Protein 3ZS7 (pdb70)

B-factor: mean 37.83, std 9.17, range [22.3, 69.15]

Secondary structure (DSSP, 8-state):
----EEEEEEEEESSSS-HHHHHHHHHHHTT-EEEEEEEEEESS-TTSS---EEE--HHHHHHHHHHHHHTT-GGG-SEEEE-----HHHHHHHHHHHHHHHHHHHHTT---EEEE-----THHHHHHHHGGG-SEE---HHHHHHHHSS---SHHHHHHHHHHHHHHT-SEEEEEEE---SEEEEEEEE--STTS--EEEEEEEE--SS-BTTHHHHHHHHHHHHHTTS-HHHHHHHHHHHHHHHHHHTT--BPP-STT-HHHHHS--S----EE-

Solvent-accessible surface area: 13006 Å² total; per-residue (Å²): 109,81,63,50,30,0,2,0,0,4,7,66,2,103,111,4,65,19,2,5,57,2,0,31,60,1,0,98,47,26,53,6,91,23,52,48,5,50,4,11,60,15,41,17,26,90,82,94,138,83,76,162,52,104,131,32,48,55,154,67,0,49,119,79,5,101,31,19,108,85,92,86,94,0,9,74,9,41,8,0,1,0,1,92,7,72,42,64,75,2,0,18,83,0,102,64,1,2,50,24,0,60,96,65,2,113,180,70,139,96,148,12,22,0,0,0,3,0,38,66,116,57,18,34,88,8,1,88,92,0,0,42,68,4,41,3,0,0,0,51,113,113,8,0,20,58,1,16,65,48,89,5,101,73,59,78,15,0,38,106,0,0,38,64,0,18,126,42,51,2,22,29,0,0,0,32,24,10,95,156,104,88,68,45,93,1,0,6,0,3,49,112,34,106,173,32,88,53,136,37,18,7,6,57,14,64,100,28,136,60,64,44,25,12,42,22,22,2,8,2,0,0,0,0,7,6,20,38,83,60,84,34,41,63,0,0,4,60,0,14,0,0,15,10,26,1,25,77,42,28,139,216,90,181,31,2,154,5,89,74,21,49,117,31,0,49,122,14,94,60,133,23,93,16,134,89,121

Sequence (277 aa):
MSEKTVLSIQSFVTHGYYVGNKAATFPLQLHGFDVDGINTVCLSNHSGYPVIRGHRMSLQEYDELMEGVRANNFLSNNYRYILTGYINNVDIIGRIRDTLKEVRELREKEDKKLTFICDPVMKEVLDAYRELVPLADIVTPNYFEASLLSGVTVNDLSSAILAADWFHNCGVAHVIIKSFRNPTHLRFLYSVKEGSEAAVRRFSGVVPYHEGRYTGTGDVFAACLLAFSHSHPMDVAIGKSMAVLQELIIATRKSRELRVVASPQVVLQPSTVVDVKPI

CATH classification: 3.40.1190.20

Foldseek 3Di:
DPQQEEEEEWAAAPDAQAICNVQVVLSVLLPHHYHYDHQWYKNDDPDDPDIDGGGDDPVNVVVVVCVCVVVPVLQRHQEYEYDDRPDLVVLLCVLVSLVVSQVSPVVVPGHYAYEYALPDVVSLVSCLVNLQSHQEYEYEQVNLCSNQVFRCADDVSLVSSVVSSVVSHHFWYKHPFHCVPQKTKIKIWGAPDPPGDIWIWMWIAGDDDAADPHLSVNLSSQQSSLVPPDPNLQSNFLSSLLSNVQVVVVVCVYHRPCVVPVCCSVPRDDGIDGGID

InterPro domains:
  IPR004625 Pyridoxine kinase [PTHR10534] (2-291)
  IPR004625 Pyridoxine kinase [TIGR00687] (3-293)
  IPR004625 Pyridoxine kinase [cd01173] (5-264)
  IPR013749 Pyridoxamine kinase/Phosphomethylpyrimidine kinase [PF08543] (99-262)
  IPR029056 Ribokinase-like 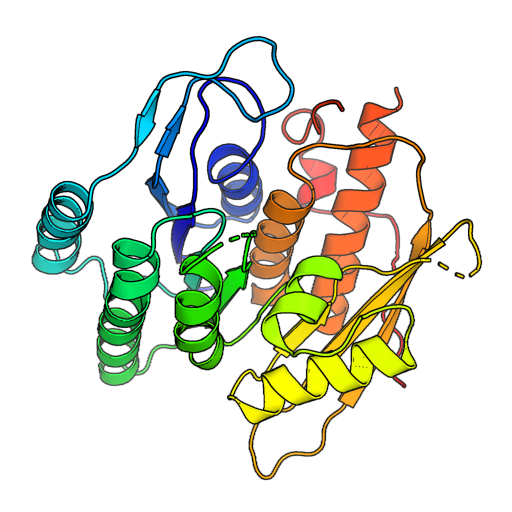[G3DSA:3.40.1190.20] (1-300)
  IPR029056 Ribokinase-like [SSF53613] (4-296)

Nearest PDB structures (foldseek):
  3zs7-assembly1_A-2  TM=1.003E+00  e=3.414E-60  Trypanosoma brucei brucei TREU927
  6k92-assembly1_B  TM=9.764E-01  e=8.496E-41  Leishmania donovani BPK282A1
  6k91-assembly1_A  TM=9.713E-01  e=7.625E-40  Leishmania donovani BPK282A1
  6k8z-assembly1_B  TM=9.716E-01  e=6.772E-40  Leishmania donovani
  2ddo-assembly1_B  TM=8.478E-01  e=1.136E-18  Escherichia coli

Radius of gyration: 17.81 Å; Cα contacts (8 Å, |Δi|>4): 567; chains: 1; bounding box: 43×48×49 Å

Organism: NCBI:txid5691

Structure (mmCIF, N/CA/C/O backbone):
data_3ZS7
#
_entry.id   3ZS7
#
_cell.length_a   69.210
_cell.length_b   80.000
_cell.length_c   106.390
_cell.angle_alpha   90.00
_cell.angle_beta   90.00
_cell.angle_gamma   90.00
#
_symmetry.space_group_name_H-M   'C 2 2 21'
#
loop_
_entity.id
_entity.type
_entity.pdbx_description
1 polymer 'PYRIDOXAL KINASE'
2 non-polymer 'PHOSPHATE ION'
3 non-polymer "ADENOSINE-5'-TRIPHOSPHATE"
4 water water
#
loop_
_atom_site.group_PDB
_atom_site.id
_atom_site.type_symbol
_atom_site.label_atom_id
_atom_site.label_alt_id
_atom_site.label_comp_id
_atom_site.label_asym_id
_atom_site.label_entity_id
_atom_site.label_seq_id
_atom_site.pdbx_PDB_ins_code
_atom_site.Cartn_x
_atom_site.Cartn_y
_atom_site.Cartn_z
_atom_site.occupancy
_atom_site.B_iso_or_equiv
_atom_site.auth_seq_id
_atom_site.auth_comp_id
_atom_site.auth_asym_id
_atom_site.auth_atom_id
_atom_site.pdbx_PDB_model_num
ATOM 1 N N . MET A 1 1 ? -22.634 -15.050 4.541 1.00 50.71 1 MET A N 1
ATOM 2 C CA . MET A 1 1 ? -22.077 -14.500 5.801 1.00 50.57 1 MET A CA 1
ATOM 3 C C . MET A 1 1 ? -21.525 -15.606 6.706 1.00 50.42 1 MET A C 1
ATOM 4 O O . MET A 1 1 ? -22.230 -16.576 7.011 1.00 51.33 1 MET A O 1
ATOM 6 N N . SER A 1 2 ? -20.257 -15.450 7.108 1.00 49.64 2 SER A N 1
ATOM 7 C CA . SER A 1 2 ? -19.534 -16.364 8.021 1.00 48.73 2 SER A CA 1
ATOM 8 C C . SER A 1 2 ? -18.148 -15.721 8.278 1.00 47.47 2 SER A C 1
ATOM 9 O O . SER A 1 2 ? -18.067 -14.493 8.333 1.00 48.51 2 SER A O 1
ATOM 11 N N . GLU A 1 3 ? -17.066 -16.502 8.415 1.00 45.50 3 GLU A N 1
ATOM 12 C CA . GLU A 1 3 ? -15.705 -15.910 8.465 1.00 43.23 3 GLU A CA 1
ATOM 13 C C . GLU A 1 3 ? -15.299 -15.359 7.099 1.00 40.62 3 GLU A C 1
ATOM 14 O O . GLU A 1 3 ? -15.118 -16.116 6.135 1.00 40.26 3 GLU A O 1
ATOM 20 N N . LYS A 1 4 ? -15.173 -14.036 7.022 1.00 37.40 4 LYS A N 1
ATOM 21 C CA . LYS A 1 4 ? -14.882 -13.336 5.774 1.00 35.16 4 LYS A CA 1
ATOM 22 C C . LYS A 1 4 ? -13.547 -12.591 5.904 1.00 33.45 4 LYS A C 1
ATOM 23 O O . LYS A 1 4 ? -13.494 -11.372 5.778 1.00 32.69 4 LYS A O 1
ATOM 29 N N . THR A 1 5 ? -12.473 -13.333 6.178 1.00 31.20 5 THR A N 1
ATOM 30 C CA . THR A 1 5 ? -11.137 -12.741 6.278 1.00 29.25 5 THR A CA 1
ATOM 31 C C . THR A 1 5 ? -10.332 -13.173 5.059 1.00 28.26 5 THR A C 1
ATOM 32 O O . THR A 1 5 ? -10.353 -14.363 4.687 1.00 26.83 5 THR A O 1
ATOM 36 N N . VAL A 1 6 ? -9.651 -12.212 4.427 1.00 26.81 6 VAL A N 1
ATOM 37 C CA . VAL A 1 6 ? -8.831 -12.475 3.243 1.00 26.58 6 VAL A CA 1
ATOM 38 C C . VAL A 1 6 ? -7.461 -11.820 3.363 1.00 25.72 6 VAL A C 1
ATOM 39 O O . VAL A 1 6 ? -7.357 -10.636 3.678 1.00 25.45 6 VAL A O 1
ATOM 43 N N . LEU A 1 7 ? -6.420 -12.600 3.125 1.00 25.46 7 LEU A N 1
ATOM 44 C CA . LEU A 1 7 ? -5.069 -12.055 2.886 1.00 25.01 7 LEU A CA 1
ATOM 45 C C . LEU A 1 7 ? -4.908 -11.956 1.392 1.00 24.08 7 LEU A C 1
ATOM 46 O O . LEU A 1 7 ? -4.964 -12.964 0.713 1.00 24.18 7 LEU A O 1
ATOM 51 N N . SER A 1 8 ? -4.729 -10.739 0.893 1.00 24.15 8 SER A N 1
ATOM 52 C CA . SER A 1 8 ? -4.665 -10.446 -0.533 1.00 24.34 8 SER A CA 1
ATOM 53 C C . SER A 1 8 ? -3.272 -9.927 -0.866 1.00 25.25 8 SER A C 1
ATOM 54 O O . SER A 1 8 ? -2.870 -8.872 -0.358 1.00 26.04 8 SER A O 1
ATOM 57 N N . ILE A 1 9 ? -2.554 -10.664 -1.722 1.00 25.83 9 ILE A N 1
ATOM 58 C CA . ILE A 1 9 ? -1.144 -10.396 -2.079 1.00 25.73 9 ILE A CA 1
ATOM 59 C C . ILE A 1 9 ? -1.063 -10.048 -3.569 1.00 26.18 9 ILE A C 1
ATOM 60 O O . ILE A 1 9 ? -1.187 -10.916 -4.456 1.00 25.26 9 ILE A O 1
ATOM 65 N N . GLN A 1 10 ? -0.902 -8.756 -3.836 1.00 25.99 10 GLN A N 1
ATOM 66 C CA . GLN A 1 10 ? -0.993 -8.223 -5.178 1.00 26.75 10 GLN A CA 1
ATOM 67 C C . GLN A 1 10 ? -0.277 -6.885 -5.256 1.00 26.97 10 GLN A C 1
ATOM 68 O O . GLN A 1 10 ? 0.104 -6.310 -4.252 1.00 27.38 10 GLN A O 1
ATOM 74 N N . SER A 1 11 ? -0.209 -6.371 -6.461 1.00 27.45 11 SER A N 1
ATOM 75 C CA . SER A 1 11 ? 0.267 -5.042 -6.738 1.00 29.22 11 SER A CA 1
ATOM 76 C C . SER A 1 11 ? -0.616 -3.916 -6.160 1.00 29.09 11 SER A C 1
ATOM 77 O O . SER A 1 11 ? -1.783 -4.111 -5.806 1.00 28.59 11 SER A O 1
ATOM 80 N N . PHE A 1 12 ? -0.017 -2.742 -6.031 1.00 29.46 12 PHE A N 1
ATOM 81 C CA . PHE A 1 12 ? -0.735 -1.531 -5.651 1.00 29.67 12 PHE A CA 1
ATOM 82 C C . PHE A 1 12 ? -0.225 -0.366 -6.482 1.00 30.44 12 PHE A C 1
ATOM 83 O O . PHE A 1 12 ? 1.008 -0.196 -6.625 1.00 32.04 12 PHE A O 1
ATOM 91 N N . VAL A 1 13 ? -1.157 0.411 -7.031 1.00 30.46 13 VAL A N 1
ATOM 92 C CA . VAL A 1 13 ? -0.877 1.648 -7.745 1.00 30.43 13 VAL A CA 1
ATOM 93 C C . VAL A 1 13 ? -1.578 2.824 -7.047 1.00 30.47 13 VAL A C 1
ATOM 94 O O . VAL A 1 13 ? -2.685 2.673 -6.498 1.00 30.20 13 VAL A O 1
ATOM 98 N N . THR A 1 14 ? -0.918 3.984 -7.030 1.00 30.34 14 THR A N 1
ATOM 99 C CA . THR A 1 14 ? -1.528 5.214 -6.525 1.00 30.33 14 THR A CA 1
ATOM 100 C C . THR A 1 14 ? -2.696 5.627 -7.398 1.00 30.23 14 THR A C 1
ATOM 101 O O . THR A 1 14 ? -3.777 5.850 -6.889 1.00 29.91 14 THR A O 1
ATOM 105 N N . HIS A 1 15 ? -2.484 5.693 -8.709 1.00 30.71 15 HIS A N 1
ATOM 106 C CA . HIS A 1 15 ? -3.545 6.030 -9.645 1.00 31.38 15 HIS A CA 1
ATOM 107 C C . HIS A 1 15 ? -4.001 4.826 -10.477 1.00 32.44 15 HIS A C 1
ATOM 108 O O . HIS A 1 15 ? -3.180 4.068 -11.007 1.00 32.54 15 HIS A O 1
ATOM 115 N N . GLY A 1 16 ? -5.323 4.688 -10.593 1.00 33.63 16 GLY A N 1
ATOM 116 C CA . GLY A 1 16 ? -5.950 3.650 -11.403 1.00 34.18 16 GLY A CA 1
ATOM 117 C C . GLY A 1 16 ? -6.498 2.526 -10.552 1.00 35.01 16 GLY A C 1
ATOM 118 O O . GLY A 1 16 ? -6.280 2.463 -9.333 1.00 34.73 16 GLY A O 1
ATOM 119 N N . TYR A 1 17 ? -7.201 1.619 -11.209 1.00 35.36 17 TYR A N 1
ATOM 120 C CA A TYR A 1 17 ? -7.857 0.524 -10.514 0.50 35.60 17 TYR A CA 1
ATOM 121 C CA B TYR A 1 17 ? -7.916 0.544 -10.541 0.50 35.81 17 TYR A CA 1
ATOM 122 C C . TYR A 1 17 ? -7.344 -0.797 -11.040 1.00 36.04 17 TYR A C 1
ATOM 123 O O . TYR A 1 17 ? -7.843 -1.355 -12.013 1.00 36.44 17 TYR A O 1
ATOM 140 N N . VAL A 1 18 ? -6.280 -1.263 -10.392 1.00 35.91 18 VAL A N 1
ATOM 141 C CA . VAL A 1 18 ? -5.647 -2.548 -10.674 1.00 35.52 18 VAL A CA 1
ATOM 142 C C . VAL A 1 18 ? -5.147 -3.097 -9.355 1.00 34.39 18 VAL A C 1
ATOM 143 O O . VAL A 1 18 ? -5.011 -2.362 -8.387 1.00 34.83 18 VAL A O 1
ATOM 147 N N . GLY A 1 19 ? -4.868 -4.391 -9.327 1.00 33.44 19 GLY A N 1
ATOM 148 C CA . GLY A 1 19 ? -4.243 -5.005 -8.190 1.00 32.43 19 GLY A CA 1
ATOM 149 C C . GLY A 1 19 ? -5.082 -4.875 -6.945 1.00 32.00 19 GLY A C 1
ATOM 150 O O . GLY A 1 19 ? -6.30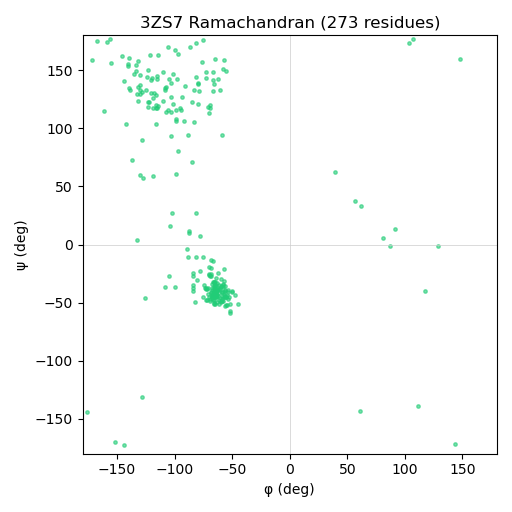4 -4.966 -7.006 1.00 31.33 19 GLY A O 1
ATOM 151 N N . ASN A 1 20 ? -4.417 -4.683 -5.813 1.00 30.98 20 ASN A N 1
ATOM 152 C CA . ASN A 1 20 ? -5.099 -4.591 -4.530 1.00 31.01 20 ASN A CA 1
ATOM 153 C C . ASN A 1 20 ? -6.118 -3.457 -4.449 1.00 31.77 20 ASN A C 1
ATOM 154 O O . ASN A 1 20 ? -7.088 -3.587 -3.736 1.00 32.06 20 ASN A O 1
ATOM 159 N N . LYS A 1 21 ? -5.922 -2.359 -5.176 1.00 32.85 21 LYS A N 1
ATOM 160 C CA . LYS A 1 21 ? -6.944 -1.305 -5.159 1.00 34.50 21 LYS A CA 1
ATOM 161 C C . LYS A 1 21 ? -8.222 -1.804 -5.841 1.00 34.34 21 LYS A C 1
ATOM 162 O O . LYS A 1 21 ? -9.340 -1.607 -5.321 1.00 36.19 21 LYS A O 1
ATOM 168 N N . ALA A 1 22 ? -8.045 -2.485 -6.968 1.00 33.57 22 ALA A N 1
ATOM 169 C CA . ALA A 1 22 ? -9.169 -3.067 -7.706 1.00 32.66 22 ALA A CA 1
ATOM 170 C C . ALA A 1 22 ? -9.905 -4.179 -6.955 1.00 31.94 22 ALA A C 1
ATOM 171 O O . ALA A 1 22 ? -11.136 -4.276 -7.054 1.00 32.85 22 ALA A O 1
ATOM 173 N N . ALA A 1 23 ? -9.171 -4.991 -6.193 1.00 30.01 23 ALA A N 1
ATOM 174 C CA . ALA A 1 23 ? -9.744 -6.127 -5.481 1.00 28.69 23 ALA A CA 1
ATOM 175 C C . ALA A 1 23 ? -10.360 -5.771 -4.141 1.00 27.70 23 ALA A C 1
ATOM 176 O O . ALA A 1 23 ? -11.328 -6.408 -3.708 1.00 26.68 23 ALA A O 1
ATOM 178 N N . THR A 1 24 ? -9.762 -4.812 -3.445 1.00 26.50 24 THR A N 1
ATOM 179 C CA . THR A 1 24 ? -10.079 -4.622 -2.038 1.00 26.43 24 THR A CA 1
ATOM 180 C C . THR A 1 24 ? -11.491 -4.031 -1.847 1.00 25.59 24 THR A C 1
ATOM 181 O O . THR A 1 24 ? -12.233 -4.465 -0.983 1.00 24.72 24 THR A O 1
ATOM 185 N N . PHE A 1 25 ? -11.852 -3.064 -2.661 1.00 25.57 25 PHE A N 1
ATOM 186 C CA . PHE A 1 25 ? -13.155 -2.431 -2.496 1.00 26.52 25 PHE A CA 1
ATOM 187 C C . PHE A 1 25 ? -14.317 -3.428 -2.730 1.00 26.29 25 PHE A C 1
ATOM 188 O O . PHE A 1 25 ? -15.199 -3.516 -1.905 1.00 26.53 25 PHE A O 1
ATOM 196 N N . PRO A 1 26 ? -14.304 -4.184 -3.841 1.00 26.46 26 PRO A N 1
ATOM 197 C CA . PRO A 1 26 ? -15.392 -5.162 -4.014 1.00 26.82 26 PRO A CA 1
ATOM 198 C C . PRO A 1 26 ? -15.523 -6.141 -2.860 1.00 26.76 26 PRO A C 1
ATOM 199 O O . PRO A 1 26 ? -16.635 -6.431 -2.411 1.00 26.94 26 PRO A O 1
ATOM 203 N N . LEU A 1 27 ? -14.391 -6.605 -2.337 1.00 26.87 27 LEU A N 1
ATOM 204 C CA . LEU A 1 27 ? -14.400 -7.501 -1.209 1.00 26.05 27 LEU A CA 1
ATOM 205 C C . LEU A 1 27 ? -14.990 -6.839 0.039 1.00 26.06 27 LEU A C 1
ATOM 206 O O . LEU A 1 27 ? -15.801 -7.453 0.752 1.00 26.28 27 LEU A O 1
ATOM 211 N N . GLN A 1 28 ? -14.587 -5.604 0.313 1.00 25.95 28 GLN A N 1
ATOM 212 C CA . GLN A 1 28 ? -15.072 -4.888 1.496 1.00 26.04 28 GLN A CA 1
ATOM 213 C C . GLN A 1 28 ? -16.578 -4.606 1.396 1.00 26.16 28 GLN A C 1
ATOM 214 O O . GLN A 1 28 ? -17.300 -4.656 2.387 1.00 25.79 28 GLN A O 1
ATOM 220 N N . LEU A 1 29 ? -17.019 -4.295 0.188 1.00 25.84 29 LEU A N 1
ATOM 221 C CA . LEU A 1 29 ? -18.424 -4.078 -0.111 1.00 27.16 29 LEU A CA 1
ATOM 222 C C . LEU A 1 29 ? -19.271 -5.319 0.208 1.00 27.48 29 LEU A C 1
ATOM 223 O O . LEU A 1 29 ? -20.400 -5.209 0.696 1.00 27.22 29 LEU A O 1
ATOM 228 N N . HIS A 1 30 ? -18.686 -6.495 -0.021 1.00 26.97 30 HIS A N 1
ATOM 229 C CA . HIS A 1 30 ? -19.295 -7.768 0.354 1.00 26.81 30 HIS A CA 1
ATOM 230 C C . HIS A 1 30 ? -18.982 -8.209 1.790 1.00 26.92 30 HIS A C 1
ATOM 231 O O . HIS A 1 30 ? -19.270 -9.356 2.143 1.00 27.31 30 HIS A O 1
ATOM 238 N N . GLY A 1 31 ? -18.416 -7.322 2.619 1.00 26.27 31 GLY A N 1
ATOM 239 C CA . GLY A 1 31 ? -18.263 -7.591 4.055 1.00 26.73 31 GLY A CA 1
ATOM 240 C C . GLY A 1 31 ? -16.938 -8.245 4.474 1.00 27.30 31 GLY A C 1
ATOM 241 O O . GLY A 1 31 ? -16.800 -8.719 5.601 1.00 27.29 31 GLY A O 1
ATOM 242 N N . PHE A 1 32 ? -15.953 -8.253 3.579 1.00 27.21 32 PHE A N 1
ATOM 243 C CA . PHE A 1 32 ? -14.706 -8.966 3.852 1.00 28.16 32 PHE A CA 1
ATOM 244 C C . PHE A 1 32 ? -13.695 -8.056 4.509 1.00 28.04 32 PHE A C 1
ATOM 245 O O . PHE A 1 32 ? -13.554 -6.910 4.115 1.00 28.01 32 PHE A O 1
ATOM 253 N N . ASP A 1 33 ? -13.028 -8.581 5.531 1.00 28.61 33 ASP A N 1
ATOM 254 C CA . ASP A 1 33 ? -11.857 -7.952 6.119 1.00 29.93 33 ASP A CA 1
ATOM 255 C C . ASP A 1 33 ? -10.611 -8.335 5.285 1.00 29.95 33 ASP A C 1
ATOM 256 O O . ASP A 1 33 ? -10.110 -9.480 5.341 1.00 30.71 33 ASP A O 1
ATOM 261 N N . VAL A 1 34 ? -10.125 -7.380 4.511 1.00 29.90 34 VAL A N 1
ATOM 262 C CA . VAL A 1 34 ? -9.011 -7.610 3.605 1.00 29.66 34 VAL A CA 1
ATOM 263 C C . VAL A 1 34 ? -7.712 -7.120 4.244 1.00 30.34 34 VAL A C 1
ATOM 264 O O . VAL A 1 34 ? -7.570 -5.921 4.516 1.00 29.96 34 VAL A O 1
ATOM 268 N N . ASP A 1 35 ? -6.794 -8.064 4.503 1.00 30.24 35 ASP A N 1
ATOM 269 C CA . ASP A 1 35 ? -5.412 -7.762 4.881 1.00 30.05 35 ASP A CA 1
ATOM 270 C C . ASP A 1 35 ? -4.570 -7.792 3.626 1.00 29.42 35 ASP A C 1
ATOM 271 O O . ASP A 1 35 ? -4.465 -8.828 2.986 1.00 29.83 35 ASP A O 1
ATOM 276 N N . GLY A 1 36 ? -3.999 -6.652 3.256 1.00 28.93 36 GLY A N 1
ATOM 277 C CA . GLY A 1 36 ? -3.326 -6.502 1.977 1.00 28.12 36 GLY A CA 1
ATOM 278 C C . GLY A 1 36 ? -1.815 -6.550 2.157 1.00 28.76 36 GLY A C 1
ATOM 279 O O . GLY A 1 36 ? -1.281 -5.991 3.131 1.00 28.52 36 GLY A O 1
ATOM 280 N N . ILE A 1 37 ? -1.135 -7.234 1.238 1.00 28.52 37 ILE A N 1
ATOM 281 C CA . ILE A 1 37 ? 0.330 -7.104 1.083 1.00 28.64 37 ILE A CA 1
ATOM 282 C C . ILE A 1 37 ? 0.567 -6.595 -0.307 1.00 28.25 37 ILE A C 1
ATOM 283 O O . ILE A 1 37 ? 0.207 -7.237 -1.277 1.00 27.90 37 ILE A O 1
ATOM 288 N N . ASN A 1 38 ? 1.143 -5.408 -0.397 1.00 29.06 38 ASN A N 1
ATOM 289 C CA . ASN A 1 38 ? 1.366 -4.755 -1.667 1.00 29.90 38 ASN A CA 1
ATOM 290 C C . ASN A 1 38 ? 2.740 -5.115 -2.193 1.00 31.25 38 ASN A C 1
ATOM 291 O O . ASN A 1 38 ? 3.751 -4.596 -1.702 1.00 30.94 38 ASN A O 1
ATOM 296 N N . THR A 1 39 ? 2.759 -5.977 -3.209 1.00 31.84 39 THR A N 1
ATOM 297 C CA . THR A 1 39 ? 4.002 -6.539 -3.759 1.00 32.49 39 THR A CA 1
ATOM 298 C C . THR A 1 39 ? 4.813 -5.502 -4.514 1.00 33.53 39 THR A C 1
ATOM 299 O O . THR A 1 39 ? 6.026 -5.647 -4.669 1.00 34.01 39 THR A O 1
ATOM 303 N N . VAL A 1 40 ? 4.122 -4.497 -5.036 1.00 33.71 40 VAL A N 1
ATOM 304 C CA . VAL A 1 40 ? 4.743 -3.293 -5.542 1.00 34.20 40 VAL A CA 1
ATOM 305 C C . VAL A 1 40 ? 3.862 -2.110 -5.143 1.00 34.64 40 VAL A C 1
ATOM 306 O O . VAL A 1 40 ? 2.647 -2.280 -4.889 1.00 32.95 40 VAL A O 1
ATOM 310 N N . CYS A 1 41 ? 4.471 -0.929 -5.052 1.00 34.70 41 CYS A N 1
ATOM 311 C CA . CYS A 1 41 ? 3.725 0.314 -4.833 1.00 35.55 41 CYS A CA 1
ATOM 312 C C . CYS A 1 41 ? 4.151 1.298 -5.895 1.00 35.47 41 CYS A C 1
ATOM 313 O O . CYS A 1 41 ? 5.125 2.044 -5.710 1.00 35.76 41 CYS A O 1
ATOM 316 N N . LEU A 1 42 ? 3.437 1.274 -7.015 1.00 34.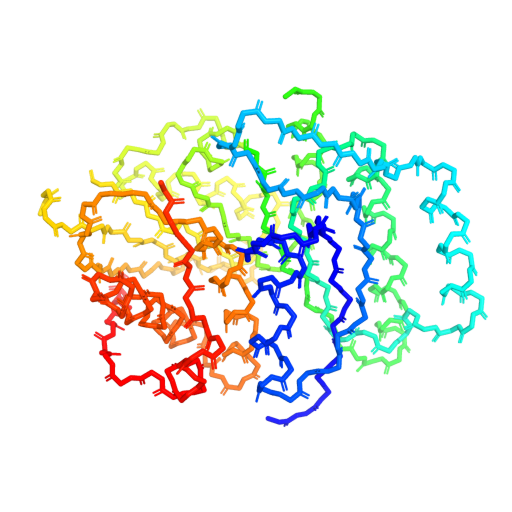94 42 LEU A N 1
ATOM 317 C CA . LEU A 1 42 ? 3.782 2.075 -8.180 1.00 34.83 42 LEU A CA 1
ATOM 318 C C . LEU A 1 42 ? 2.825 3.271 -8.360 1.00 33.94 42 LEU A C 1
ATOM 319 O O . LEU A 1 42 ? 1.787 3.371 -7.690 1.00 32.91 42 LEU A O 1
ATOM 324 N N . SER A 1 43 ? 3.188 4.165 -9.276 1.00 33.10 43 SER A N 1
ATOM 325 C CA . SER A 1 43 ? 2.421 5.371 -9.547 1.00 32.64 43 SER A CA 1
ATOM 326 C C . SER A 1 43 ? 1.151 5.064 -10.330 1.00 33.33 43 SER A C 1
ATOM 327 O O . SER A 1 43 ? 0.105 5.709 -10.134 1.00 31.58 43 SER A O 1
ATOM 330 N N . ASN A 1 44 ? 1.257 4.078 -11.222 1.00 33.79 44 ASN A N 1
ATOM 331 C CA . ASN A 1 44 ? 0.155 3.658 -12.066 1.00 34.68 44 ASN A CA 1
ATOM 332 C C . ASN A 1 44 ? 0.457 2.334 -12.758 1.00 35.89 44 ASN A C 1
ATOM 333 O O . ASN A 1 44 ? 1.559 1.785 -12.638 1.00 34.77 44 ASN A O 1
ATOM 338 N N . HIS A 1 45 ? -0.539 1.820 -13.470 1.00 38.37 45 HIS A N 1
ATOM 339 C CA . HIS A 1 45 ? -0.360 0.600 -14.248 1.00 40.12 45 HIS A CA 1
ATOM 340 C C . HIS A 1 45 ? 0.310 0.947 -15.570 1.00 41.73 45 HIS A C 1
ATOM 341 O O . HIS A 1 45 ? 0.506 2.126 -15.898 1.00 41.21 45 HIS A O 1
ATOM 348 N N . SER A 1 46 ? 0.651 -0.094 -16.326 1.00 43.74 46 SER A N 1
ATOM 349 C CA . SER A 1 46 ? 1.168 0.054 -17.687 1.00 44.88 46 SER A CA 1
ATOM 350 C C . SER A 1 46 ? 0.186 0.817 -18.555 1.00 45.43 46 SER A C 1
ATOM 351 O O . SER A 1 46 ? -0.999 0.885 -18.239 1.00 46.41 46 SER A O 1
ATOM 354 N N . GLY A 1 47 ? 0.681 1.399 -19.645 1.00 46.01 47 GLY A N 1
ATOM 355 C CA . GLY A 1 47 ? -0.150 2.186 -20.563 1.00 46.17 47 GLY A CA 1
ATOM 356 C C . GLY A 1 47 ? 0.263 3.649 -20.643 1.00 46.24 47 GLY A C 1
ATOM 357 O O . GLY A 1 47 ? 0.263 4.248 -21.726 1.00 46.56 47 GLY A O 1
ATOM 358 N N . TYR A 1 48 ? 0.617 4.222 -19.494 1.00 46.18 48 TYR A N 1
ATOM 359 C CA . TYR A 1 48 ? 1.031 5.623 -19.409 1.00 45.87 48 TYR A CA 1
ATOM 360 C C . TYR A 1 48 ? 2.467 5.825 -19.924 1.00 45.65 48 TYR A C 1
ATOM 361 O O . TYR A 1 48 ? 3.259 4.886 -19.941 1.00 45.27 48 TYR A O 1
ATOM 370 N N . PRO A 1 49 ? 2.802 7.058 -20.350 1.00 45.64 49 PRO A N 1
ATOM 371 C CA . PRO A 1 49 ? 4.176 7.356 -20.774 1.00 45.28 49 PRO A CA 1
ATOM 372 C C . PRO A 1 49 ? 5.218 6.895 -19.751 1.00 44.33 49 PRO A C 1
ATOM 373 O O . PRO A 1 49 ? 6.243 6.345 -20.138 1.00 44.06 49 PRO A O 1
ATOM 377 N N . VAL A 1 50 ? 4.913 7.079 -18.463 1.00 43.03 50 VAL A N 1
ATOM 378 C CA . VAL A 1 50 ? 5.857 6.860 -17.376 1.00 42.27 50 VAL A CA 1
ATOM 379 C C . VAL A 1 50 ? 5.268 5.973 -16.258 1.00 41.79 50 VAL A C 1
ATOM 380 O O . VAL A 1 50 ? 4.112 6.131 -15.869 1.00 40.92 50 VAL A O 1
ATOM 384 N N . ILE A 1 51 ? 6.069 5.040 -15.754 1.00 41.42 51 ILE A N 1
ATOM 385 C CA . ILE A 1 51 ? 5.727 4.302 -14.540 1.00 41.71 51 ILE A CA 1
ATOM 386 C C . ILE A 1 51 ? 6.909 4.340 -13.569 1.00 41.32 51 ILE A C 1
ATOM 387 O O . ILE A 1 51 ? 8.053 4.115 -13.961 1.00 41.63 51 ILE A O 1
ATOM 392 N N . ARG A 1 52 ? 6.615 4.648 -12.305 1.00 40.56 52 ARG A N 1
ATOM 393 C CA . ARG A 1 52 ? 7.620 4.718 -11.244 1.00 40.46 52 ARG A CA 1
ATOM 394 C C . ARG A 1 52 ? 7.106 4.124 -9.958 1.00 40.17 52 ARG A C 1
ATOM 395 O O . ARG A 1 52 ? 5.890 4.027 -9.753 1.00 39.80 52 ARG A O 1
ATOM 403 N N . GLY A 1 53 ? 8.032 3.776 -9.069 1.00 39.81 53 GLY A N 1
ATOM 404 C CA . GLY A 1 53 ? 7.680 3.366 -7.714 1.00 39.62 53 GLY A CA 1
ATOM 405 C C . GLY A 1 53 ? 8.560 2.261 -7.176 1.00 40.13 53 GLY A C 1
ATOM 406 O O . GLY A 1 53 ? 9.549 1.875 -7.799 1.00 39.76 53 GLY A O 1
ATOM 407 N N . HIS A 1 54 ? 8.169 1.747 -6.013 1.00 40.15 54 HIS A N 1
ATOM 408 C CA . HIS A 1 54 ? 8.948 0.776 -5.266 1.00 40.61 54 HIS A CA 1
ATOM 409 C C . HIS A 1 54 ? 8.457 -0.660 -5.510 1.00 40.81 54 HIS A C 1
ATOM 410 O O . HIS A 1 54 ? 7.255 -0.911 -5.638 1.00 40.20 54 HIS A O 1
ATOM 417 N N . ARG A 1 55 ? 9.406 -1.591 -5.571 1.00 40.58 55 ARG A N 1
ATOM 418 C CA . ARG A 1 55 ? 9.104 -2.999 -5.751 1.00 40.71 55 ARG A CA 1
ATOM 419 C C . ARG A 1 55 ? 9.601 -3.731 -4.531 1.00 40.60 55 ARG A C 1
ATOM 420 O O . ARG A 1 55 ? 10.715 -3.501 -4.070 1.00 39.93 55 ARG A O 1
ATOM 428 N N . MET A 1 56 ? 8.742 -4.568 -3.956 1.00 40.25 56 MET A N 1
ATOM 429 C CA . MET A 1 56 ? 9.086 -5.239 -2.718 1.00 40.30 56 MET A CA 1
ATOM 430 C C . MET A 1 56 ? 10.241 -6.232 -3.002 1.00 39.95 56 MET A C 1
ATOM 431 O O . MET A 1 56 ? 10.195 -6.963 -3.985 1.00 39.46 56 MET A O 1
ATOM 436 N N . SER A 1 57 ? 11.273 -6.191 -2.165 1.00 39.60 57 SER A N 1
ATOM 437 C CA . SER A 1 57 ? 12.355 -7.190 -2.173 1.00 40.22 57 SER A CA 1
ATOM 438 C C . SER A 1 57 ? 11.988 -8.392 -1.307 1.00 40.50 57 SER A C 1
ATOM 439 O O . SER A 1 57 ? 11.020 -8.347 -0.534 1.00 39.52 57 SER A O 1
ATOM 442 N N . LEU A 1 58 ? 12.799 -9.441 -1.403 1.00 40.62 58 LEU A N 1
ATOM 443 C CA . LEU A 1 58 ? 12.587 -10.646 -0.630 1.00 40.99 58 LEU A CA 1
ATOM 444 C C . LEU A 1 58 ? 12.771 -10.366 0.849 1.00 40.87 58 LEU A C 1
ATOM 445 O O . LEU A 1 58 ? 11.966 -10.798 1.667 1.00 39.95 58 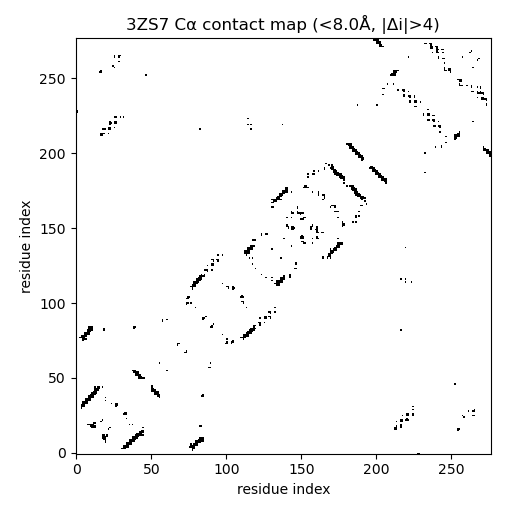LEU A O 1
ATOM 450 N N . GLN A 1 59 ? 13.833 -9.632 1.174 1.00 41.30 59 GLN A N 1
ATOM 451 C CA . GLN A 1 59 ? 14.089 -9.160 2.525 1.00 41.65 59 GLN A CA 1
ATOM 452 C C . GLN A 1 59 ? 12.900 -8.404 3.166 1.00 41.12 59 GLN A C 1
ATOM 453 O O . GLN A 1 59 ? 12.581 -8.617 4.339 1.00 40.84 59 GLN A O 1
ATOM 459 N N . GLU A 1 60 ? 12.294 -7.497 2.402 1.00 40.38 60 GLU A N 1
ATOM 460 C CA . GLU A 1 60 ? 11.148 -6.699 2.870 1.00 40.05 60 GLU A CA 1
ATOM 461 C C . GLU A 1 60 ? 9.942 -7.604 3.115 1.00 38.67 60 GLU A C 1
ATOM 462 O O . GLU A 1 60 ? 9.335 -7.560 4.180 1.00 37.97 60 GLU A O 1
ATOM 468 N N . TYR A 1 61 ? 9.622 -8.439 2.131 1.00 37.52 61 TYR A N 1
ATOM 469 C CA . TYR A 1 61 ? 8.550 -9.412 2.277 1.00 37.20 61 TYR A CA 1
ATOM 470 C C . TYR A 1 61 ? 8.747 -10.231 3.549 1.00 37.25 61 TYR A C 1
ATOM 471 O O . TYR A 1 61 ? 7.887 -10.228 4.434 1.00 36.81 61 TYR A O 1
ATOM 480 N N . ASP A 1 62 ? 9.887 -10.925 3.649 1.00 37.03 62 ASP A N 1
ATOM 481 C CA . ASP A 1 62 ? 10.194 -11.710 4.843 1.00 36.78 62 ASP A CA 1
ATOM 482 C C . ASP A 1 62 ? 10.029 -10.913 6.133 1.00 36.91 62 ASP A C 1
ATOM 483 O O . ASP A 1 62 ? 9.545 -11.446 7.121 1.00 36.84 62 ASP A O 1
ATOM 488 N N . GLU A 1 63 ? 10.463 -9.655 6.131 1.00 36.67 63 GLU A N 1
ATOM 489 C CA . GLU A 1 63 ? 10.443 -8.855 7.348 1.00 37.34 63 GLU A CA 1
ATOM 490 C C . GLU A 1 63 ? 9.013 -8.498 7.749 1.00 36.67 63 GLU A C 1
ATOM 491 O O . GLU A 1 63 ? 8.649 -8.596 8.924 1.00 35.74 63 GLU A O 1
ATOM 497 N N . LEU A 1 64 ? 8.227 -8.071 6.764 1.00 36.19 64 LEU A N 1
ATOM 498 C CA . LEU A 1 64 ? 6.788 -7.849 6.949 1.00 36.30 64 LEU A CA 1
ATOM 499 C C . LEU A 1 64 ? 6.174 -9.091 7.564 1.00 35.88 64 LEU A C 1
ATOM 500 O O . LEU A 1 64 ? 5.501 -9.030 8.592 1.00 35.66 64 LEU A O 1
ATOM 505 N N . MET A 1 65 ? 6.451 -10.234 6.944 1.00 36.03 65 MET A N 1
ATOM 506 C CA . MET A 1 65 ? 5.831 -11.491 7.339 1.00 36.35 65 MET A CA 1
ATOM 507 C C . MET A 1 65 ? 6.199 -11.942 8.759 1.00 35.89 65 MET A C 1
ATOM 508 O O . MET A 1 65 ? 5.406 -12.617 9.396 1.00 36.20 65 MET A O 1
ATOM 513 N N . GLU A 1 66 ? 7.387 -11.573 9.248 1.00 35.54 66 GLU A N 1
ATOM 514 C CA . GLU A 1 66 ? 7.765 -11.824 10.644 1.00 35.33 66 GLU A CA 1
ATOM 515 C C . GLU A 1 66 ? 6.745 -11.263 11.623 1.00 34.42 66 GLU A C 1
ATOM 516 O O . GLU A 1 66 ? 6.441 -11.887 12.650 1.00 33.72 66 GLU A O 1
ATOM 522 N N . GLY A 1 67 ? 6.294 -10.041 11.338 1.00 33.45 67 GLY A N 1
ATOM 523 C CA . GLY A 1 67 ? 5.327 -9.368 12.200 1.00 33.38 67 GLY A CA 1
ATOM 524 C C . GLY A 1 67 ? 3.974 -10.039 12.118 1.00 32.67 67 GLY A C 1
ATOM 525 O O . GLY A 1 67 ? 3.334 -10.323 13.133 1.00 33.02 67 GLY A O 1
ATOM 526 N N . VAL A 1 68 ? 3.550 -10.300 10.891 1.00 32.77 68 VAL A N 1
ATOM 527 C CA . VAL A 1 68 ? 2.286 -10.968 10.627 1.00 32.47 68 VAL A CA 1
ATOM 528 C C . VAL A 1 68 ? 2.230 -12.334 11.323 1.00 32.75 68 VAL A C 1
ATOM 529 O O . VAL A 1 68 ? 1.219 -12.673 11.937 1.00 31.97 68 VAL A O 1
ATOM 533 N N . ARG A 1 69 ? 3.319 -13.110 11.219 1.00 32.98 69 ARG A N 1
ATOM 534 C CA . ARG A 1 69 ? 3.412 -14.425 11.869 1.00 33.48 69 ARG A CA 1
ATOM 535 C C . ARG A 1 69 ? 3.494 -14.301 13.384 1.00 33.99 69 ARG A C 1
ATOM 536 O O . ARG A 1 69 ? 2.766 -14.974 14.107 1.00 33.55 69 ARG A O 1
ATOM 544 N N . ALA A 1 70 ? 4.374 -13.428 13.865 1.00 34.60 70 ALA A N 1
ATOM 545 C CA . ALA A 1 70 ? 4.606 -13.283 15.312 1.00 35.07 70 ALA A CA 1
ATOM 546 C C . ALA A 1 70 ? 3.326 -12.926 16.070 1.00 35.44 70 ALA A C 1
ATOM 547 O O . ALA A 1 70 ? 3.104 -13.400 17.193 1.00 34.98 70 ALA A O 1
ATOM 549 N N . ASN A 1 71 ? 2.482 -12.103 15.442 1.00 35.71 71 ASN A N 1
ATOM 550 C CA . ASN A 1 71 ? 1.260 -11.605 16.087 1.00 36.06 71 ASN A CA 1
ATOM 551 C C . ASN A 1 71 ? 0.056 -12.527 15.912 1.00 36.66 71 ASN A C 1
ATOM 552 O O . ASN A 1 71 ? -1.060 -12.169 16.296 1.00 36.88 71 ASN A O 1
ATOM 557 N N . ASN A 1 72 ? 0.305 -13.730 15.390 1.00 36.75 72 ASN A N 1
ATOM 558 C CA . ASN A 1 72 ? -0.721 -14.754 15.172 1.00 37.48 72 ASN A CA 1
ATOM 559 C C . ASN A 1 72 ? -1.829 -14.325 14.195 1.00 36.67 72 ASN A C 1
ATOM 560 O O . ASN A 1 72 ? -2.955 -14.760 14.337 1.00 37.38 72 ASN A O 1
ATOM 565 N N . PHE A 1 73 ? -1.506 -13.513 13.189 1.00 35.58 73 PHE A N 1
ATOM 566 C CA . PHE A 1 73 ? -2.520 -13.111 12.197 1.00 35.21 73 PHE A CA 1
ATOM 567 C C . PHE A 1 73 ? -2.782 -14.216 11.169 1.00 34.89 73 PHE A C 1
ATOM 568 O O . PHE A 1 73 ? -3.850 -14.255 10.552 1.00 33.67 73 PHE A O 1
ATOM 576 N N . LEU A 1 74 ? -1.818 -15.121 10.997 1.00 34.35 74 LEU A N 1
ATOM 577 C CA . LEU A 1 74 ? -1.931 -16.141 9.964 1.00 34.03 74 LEU A CA 1
ATOM 578 C C . LEU A 1 74 ? -3.075 -17.107 10.242 1.00 33.99 74 LEU A C 1
ATOM 579 O O . LEU A 1 74 ? -3.705 -17.597 9.311 1.00 33.38 74 LEU A O 1
ATOM 584 N N . SER A 1 75 ? -3.353 -17.363 11.517 1.00 34.02 75 SER A N 1
ATOM 585 C CA . SER A 1 75 ? -4.416 -18.279 11.897 1.00 34.77 75 SER A CA 1
ATOM 586 C C . SER A 1 75 ? -5.824 -17.793 11.552 1.00 34.27 75 SER A C 1
ATOM 587 O O . SER A 1 75 ? -6.777 -18.583 11.576 1.00 34.03 75 SER A O 1
ATOM 590 N N . ASN A 1 76 ? -5.968 -16.514 11.221 1.00 33.73 76 ASN A N 1
ATOM 591 C CA A ASN A 1 76 ? -7.290 -15.920 11.083 0.50 33.61 76 ASN A CA 1
ATOM 592 C CA B ASN A 1 76 ? -7.295 -15.912 11.085 0.50 33.72 76 ASN A CA 1
ATOM 593 C C . ASN A 1 76 ? -7.657 -15.549 9.647 1.00 33.20 76 ASN A C 1
ATOM 594 O O . ASN A 1 76 ? -8.556 -14.744 9.414 1.00 34.23 76 ASN A O 1
ATOM 603 N N . TYR A 1 77 ? -6.973 -16.151 8.679 1.00 31.84 77 TYR A N 1
ATOM 604 C CA . TYR A 1 77 ? -7.352 -15.958 7.294 1.00 30.82 77 TYR A CA 1
ATOM 605 C C . TYR A 1 77 ? -8.147 -17.158 6.783 1.00 30.37 77 TYR A C 1
ATOM 606 O O . TYR A 1 77 ? -7.655 -18.282 6.768 1.00 30.15 77 TYR A O 1
ATOM 615 N N . ARG A 1 78 ? -9.376 -16.903 6.347 1.00 29.44 78 ARG A N 1
ATOM 616 C CA . ARG A 1 78 ? -10.214 -17.932 5.739 1.00 29.08 78 ARG A CA 1
ATOM 617 C C . ARG A 1 78 ? -9.881 -18.058 4.255 1.00 28.63 78 ARG A C 1
ATOM 618 O O . ARG A 1 78 ? -10.048 -19.139 3.671 1.00 27.86 78 ARG A O 1
ATOM 626 N N . TYR A 1 79 ? -9.392 -16.963 3.662 1.00 27.90 79 TYR A N 1
ATOM 627 C CA . TYR A 1 79 ? -9.018 -16.918 2.256 1.00 27.46 79 TYR A CA 1
ATOM 628 C C . TYR A 1 79 ? -7.614 -16.340 2.065 1.00 27.08 79 TYR A C 1
ATOM 629 O O . TYR A 1 79 ? -7.180 -15.409 2.782 1.00 27.14 79 TYR A O 1
ATOM 638 N N . ILE A 1 80 ? -6.929 -16.866 1.066 1.00 26.72 80 ILE A N 1
ATOM 639 C CA . ILE A 1 80 ? -5.749 -16.202 0.500 1.00 27.01 80 ILE A CA 1
ATOM 640 C C . ILE A 1 80 ? -5.996 -15.935 -0.973 1.00 26.78 80 ILE A C 1
ATOM 641 O O . ILE A 1 80 ? -6.440 -16.816 -1.712 1.00 26.69 80 ILE A O 1
ATOM 646 N N . LEU A 1 81 ? -5.751 -14.697 -1.384 1.00 26.41 81 LEU A N 1
ATOM 647 C CA . LEU A 1 81 ? -5.923 -14.283 -2.757 1.00 26.44 81 LEU A CA 1
ATOM 648 C C . LEU A 1 81 ? -4.587 -13.744 -3.255 1.00 26.60 81 LEU A C 1
ATOM 649 O O . LEU A 1 81 ? -4.051 -12.805 -2.681 1.00 26.57 81 LEU A O 1
ATOM 654 N N . THR A 1 82 ? -4.056 -14.323 -4.327 1.00 27.27 82 THR A N 1
ATOM 655 C CA . THR A 1 82 ? -2.870 -13.784 -4.960 1.00 28.14 82 THR A CA 1
ATOM 656 C C . THR A 1 82 ? -3.171 -13.304 -6.377 1.00 29.80 82 THR A C 1
ATOM 657 O O . THR A 1 82 ? -3.962 -13.918 -7.126 1.00 29.59 82 THR A O 1
ATOM 661 N N . GLY A 1 83 ? -2.528 -12.190 -6.728 1.00 30.85 83 GLY A N 1
ATOM 662 C CA . GLY A 1 83 ? -2.655 -11.591 -8.040 1.00 32.53 83 GLY A CA 1
ATOM 663 C C . GLY A 1 83 ? -1.273 -11.342 -8.625 1.00 34.59 83 GLY A C 1
ATOM 664 O O . GLY A 1 83 ? -0.416 -12.234 -8.640 1.00 33.92 83 GLY A O 1
ATOM 665 N N . TYR A 1 84 ? -1.075 -10.133 -9.122 1.00 37.61 84 TYR A N 1
ATOM 666 C CA . TYR A 1 84 ? 0.177 -9.755 -9.778 1.00 40.26 84 TYR A CA 1
ATOM 667 C C . TYR A 1 84 ? 1.292 -9.684 -8.751 1.00 41.35 84 TYR A C 1
ATOM 668 O O . TYR A 1 84 ? 1.187 -8.937 -7.780 1.00 42.07 84 TYR A O 1
ATOM 677 N N . ILE A 1 85 ? 2.323 -10.506 -8.947 1.00 43.34 85 ILE A N 1
ATOM 678 C CA . ILE A 1 85 ? 3.527 -10.535 -8.093 1.00 44.83 85 ILE A CA 1
ATOM 679 C C . ILE A 1 85 ? 4.832 -10.355 -8.892 1.00 47.10 85 ILE A C 1
ATOM 680 O O . ILE A 1 85 ? 5.722 -9.609 -8.474 1.00 48.15 85 ILE A O 1
ATOM 685 N N . ASN A 1 86 ? 4.968 -11.079 -10.010 1.00 49.05 86 ASN A N 1
ATOM 686 C CA . ASN A 1 86 ? 6.166 -11.012 -10.864 1.00 50.27 86 ASN A CA 1
ATOM 687 C C . ASN A 1 86 ? 7.504 -10.900 -10.101 1.00 51.01 86 ASN A C 1
ATOM 688 O O . ASN A 1 86 ? 8.226 -9.913 -10.217 1.00 51.93 86 ASN A O 1
ATOM 693 N N . ASN A 1 87 ? 7.814 -11.917 -9.312 1.00 51.82 87 ASN A N 1
ATOM 694 C CA . ASN A 1 87 ? 9.086 -12.000 -8.599 1.00 52.00 87 ASN A CA 1
ATOM 695 C C . ASN A 1 87 ? 9.255 -13.462 -8.217 1.00 52.25 87 ASN A C 1
ATOM 696 O O . ASN A 1 87 ? 8.462 -14.003 -7.431 1.00 52.74 87 ASN A O 1
ATOM 701 N N . VAL A 1 88 ? 10.269 -14.109 -8.786 1.00 52.32 88 VAL A N 1
ATOM 702 C CA . VAL A 1 88 ? 10.476 -15.546 -8.599 1.00 51.94 88 VAL A CA 1
ATOM 703 C C . VAL A 1 88 ? 10.611 -15.919 -7.123 1.00 51.79 88 VAL A C 1
ATOM 704 O O . VAL A 1 88 ? 10.061 -16.939 -6.686 1.00 51.65 88 VAL A O 1
ATOM 708 N N . ASP A 1 89 ? 11.327 -15.096 -6.355 1.00 51.25 89 ASP A N 1
ATOM 709 C CA . ASP A 1 89 ? 11.614 -15.428 -4.959 1.00 51.09 89 ASP A CA 1
ATOM 710 C C . ASP A 1 89 ? 10.339 -15.313 -4.110 1.00 50.32 89 ASP A C 1
ATOM 711 O O . ASP A 1 89 ? 10.124 -16.115 -3.196 1.00 50.16 89 ASP A O 1
ATOM 716 N N . ILE A 1 90 ? 9.499 -14.322 -4.418 1.00 49.85 90 ILE A N 1
ATOM 717 C CA . ILE A 1 90 ? 8.314 -14.016 -3.598 1.00 49.27 90 ILE A CA 1
ATOM 718 C C . ILE A 1 90 ? 7.163 -14.957 -3.962 1.00 49.30 90 ILE A C 1
ATOM 719 O O . ILE A 1 90 ? 6.575 -15.590 -3.081 1.00 48.99 90 ILE A O 1
ATOM 724 N N . ILE A 1 91 ? 6.870 -15.090 -5.253 1.00 49.18 91 ILE A N 1
ATOM 725 C CA . ILE A 1 91 ? 5.883 -16.093 -5.669 1.00 49.18 91 ILE A CA 1
ATOM 726 C C . ILE A 1 91 ? 6.388 -17.447 -5.163 1.00 48.42 91 ILE A C 1
ATOM 727 O O . ILE A 1 91 ? 5.606 -18.319 -4.749 1.00 48.56 91 ILE A O 1
ATOM 732 N N . GLY A 1 92 ? 7.715 -17.594 -5.162 1.00 47.60 92 GLY A N 1
ATOM 733 C CA . GLY A 1 92 ? 8.364 -18.755 -4.582 1.00 46.35 92 GLY A CA 1
ATOM 734 C C . GLY A 1 92 ? 8.180 -18.819 -3.085 1.00 44.95 92 GLY A C 1
ATOM 735 O O . GLY A 1 92 ? 7.975 -19.896 -2.539 1.00 45.36 92 GLY A O 1
ATOM 736 N N . ARG A 1 93 ? 8.262 -17.668 -2.422 1.00 43.80 93 ARG A N 1
ATOM 737 C CA . ARG A 1 93 ? 7.975 -17.564 -0.980 1.00 42.54 93 ARG A CA 1
ATOM 738 C C . ARG A 1 93 ? 6.483 -17.781 -0.626 1.00 41.48 93 ARG A C 1
ATOM 739 O O . ARG A 1 93 ? 6.157 -18.197 0.476 1.00 40.71 93 ARG A O 1
ATOM 747 N N . ILE A 1 94 ? 5.571 -17.491 -1.552 1.00 40.49 94 ILE A N 1
ATOM 748 C CA . ILE A 1 94 ? 4.139 -17.612 -1.237 1.00 39.47 94 ILE A CA 1
ATOM 749 C C . ILE A 1 94 ? 3.745 -19.064 -0.963 1.00 39.25 94 ILE A C 1
ATOM 750 O O . ILE A 1 94 ? 2.865 -19.320 -0.124 1.00 39.00 94 ILE A O 1
ATOM 755 N N . ARG A 1 95 ? 4.418 -20.009 -1.634 1.00 38.68 95 ARG A N 1
ATOM 756 C CA . ARG A 1 95 ? 4.291 -21.435 -1.330 1.00 39.01 95 ARG A CA 1
ATOM 757 C C . ARG A 1 95 ? 4.407 -21.668 0.159 1.00 38.35 95 ARG A C 1
ATOM 758 O O . ARG A 1 95 ? 3.661 -22.464 0.728 1.00 38.39 95 ARG A O 1
ATOM 766 N N . ASP A 1 96 ? 5.364 -20.988 0.775 1.00 38.23 96 ASP A N 1
ATOM 767 C CA . ASP A 1 96 ? 5.553 -21.065 2.230 1.00 38.71 96 ASP A CA 1
ATOM 768 C C . ASP A 1 96 ? 4.445 -20.317 2.974 1.00 38.20 96 ASP A C 1
ATOM 769 O O . ASP A 1 96 ? 3.874 -20.843 3.918 1.00 38.44 96 ASP A O 1
ATOM 774 N N . THR A 1 97 ? 4.150 -19.088 2.553 1.00 38.81 97 THR A N 1
ATOM 775 C CA . THR A 1 97 ? 3.074 -18.298 3.179 1.00 38.90 97 THR A CA 1
ATOM 776 C C . THR A 1 97 ? 1.759 -19.092 3.198 1.00 38.90 97 THR A C 1
ATOM 777 O O . THR A 1 97 ? 1.079 -19.144 4.219 1.00 39.14 97 THR A O 1
ATOM 781 N N . LEU A 1 98 ? 1.410 -19.695 2.060 1.00 38.96 98 LEU A N 1
ATOM 782 C CA . LEU A 1 98 ? 0.252 -20.586 1.958 1.00 39.03 98 LEU A CA 1
ATOM 783 C C . LEU A 1 98 ? 0.345 -21.756 2.914 1.00 38.71 98 LEU A C 1
ATOM 784 O O . LEU A 1 98 ? -0.618 -22.046 3.607 1.00 38.59 98 LEU A O 1
ATOM 789 N N . LYS A 1 99 ? 1.493 -22.436 2.948 1.00 38.94 99 LYS A N 1
ATOM 790 C CA . LYS A 1 99 ? 1.634 -23.652 3.772 1.00 38.84 99 LYS A CA 1
ATOM 791 C C . LYS A 1 99 ? 1.573 -23.359 5.275 1.00 38.88 99 LYS A C 1
ATOM 792 O O . LYS A 1 99 ? 1.047 -24.166 6.032 1.00 38.80 99 LYS A O 1
ATOM 794 N N . GLU A 1 100 ? 2.089 -22.207 5.712 1.00 39.53 100 GLU A N 1
ATOM 795 C CA . GLU A 1 100 ? 1.998 -21.818 7.140 1.00 39.40 100 GLU A CA 1
ATOM 796 C C . GLU A 1 100 ? 0.535 -21.621 7.545 1.00 39.50 100 GLU A C 1
ATOM 797 O O . GLU A 1 100 ? 0.117 -22.025 8.632 1.00 39.55 100 GLU A O 1
ATOM 803 N N . VAL A 1 101 ? -0.233 -20.963 6.674 1.00 39.12 101 VAL A N 1
ATOM 804 C CA . VAL A 1 101 ? -1.639 -20.710 6.955 1.00 38.36 101 VAL A CA 1
ATOM 805 C C . VAL A 1 101 ? -2.438 -22.015 7.005 1.00 38.59 101 VAL A C 1
ATOM 806 O O . VAL A 1 101 ? -3.131 -22.265 7.993 1.00 37.35 101 VAL A O 1
ATOM 810 N N . ARG A 1 102 ? -2.320 -22.862 5.976 1.00 39.21 102 ARG A N 1
ATOM 811 C CA . ARG A 1 102 ? -3.127 -24.094 5.912 1.00 39.91 102 ARG A CA 1
ATOM 812 C C . ARG A 1 102 ? -2.961 -24.993 7.139 1.00 40.65 102 ARG A C 1
ATOM 813 O O . ARG A 1 102 ? -3.944 -25.498 7.695 1.00 40.53 102 ARG A O 1
ATOM 821 N N . GLU A 1 103 ? -1.725 -25.191 7.578 1.00 41.61 103 GLU A N 1
ATOM 822 C CA . GLU A 1 103 ? -1.484 -26.018 8.765 1.00 41.97 103 GLU A CA 1
ATOM 823 C C . GLU A 1 103 ? -2.042 -25.354 10.028 1.00 42.27 103 GLU A C 1
ATOM 824 O O . GLU A 1 103 ? -2.685 -26.018 10.829 1.00 42.11 103 GLU A O 1
ATOM 830 N N . LEU A 1 104 ? -1.836 -24.043 10.185 1.00 42.61 104 LEU A N 1
ATOM 831 C CA . LEU A 1 104 ? -2.423 -23.314 11.315 1.00 42.92 104 LEU A CA 1
ATOM 832 C C . LEU A 1 104 ? -3.946 -23.503 11.347 1.00 43.32 104 LEU A C 1
ATOM 833 O O . LEU A 1 104 ? -4.521 -23.789 12.392 1.00 43.45 104 LEU A O 1
ATOM 838 N N . ARG A 1 105 ? -4.581 -23.377 10.188 1.00 43.95 105 ARG A N 1
ATOM 839 C CA . ARG A 1 105 ? -6.033 -23.473 10.085 1.00 44.57 105 ARG A CA 1
ATOM 840 C C . ARG A 1 105 ? -6.528 -24.887 10.382 1.00 45.95 105 ARG A C 1
ATOM 841 O O . ARG A 1 105 ? -7.484 -25.068 11.133 1.00 45.62 105 ARG A O 1
ATOM 849 N N . GLU A 1 106 ? -5.869 -25.87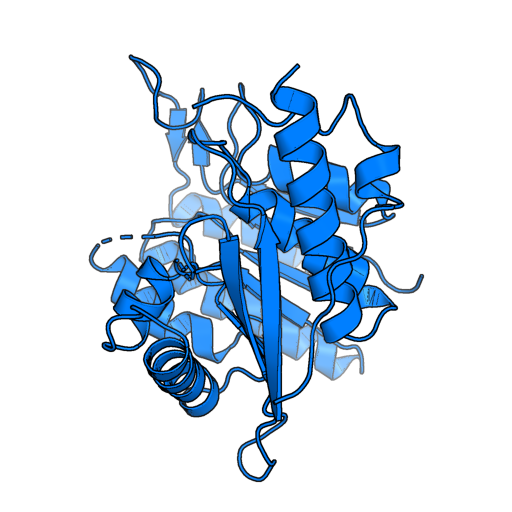9 9.789 1.00 47.79 106 GLU A N 1
ATOM 850 C CA . GLU A 1 106 ? -6.292 -27.279 9.926 1.00 49.52 106 GLU A CA 1
ATOM 851 C C . GLU A 1 106 ? -6.221 -27.744 11.386 1.00 50.16 106 GLU A C 1
ATOM 852 O O . GLU A 1 106 ? -7.113 -28.447 11.864 1.00 50.90 106 GLU A O 1
ATOM 858 N N . LYS A 1 107 ? -5.189 -27.308 12.099 1.00 50.85 107 LYS A N 1
ATOM 859 C CA . LYS A 1 107 ? -5.029 -27.644 13.520 1.00 51.36 107 LYS A CA 1
ATOM 860 C C . LYS A 1 107 ? -6.151 -27.108 14.413 1.00 51.07 107 LYS A C 1
ATOM 861 O O . LYS A 1 107 ? -6.394 -27.656 15.481 1.00 50.99 107 LYS A O 1
ATOM 867 N N . GLU A 1 108 ? -6.831 -26.042 13.987 1.00 50.77 108 GLU A N 1
ATOM 868 C CA . GLU A 1 108 ? -7.987 -25.530 14.743 1.00 50.48 108 GLU A CA 1
ATOM 869 C C . GLU A 1 108 ? -9.321 -25.899 14.094 1.00 49.68 108 GLU A C 1
ATOM 870 O O . GLU A 1 108 ? -10.361 -25.340 14.439 1.00 49.93 108 GLU A O 1
ATOM 876 N N . ASP A 1 109 ? -9.276 -26.869 13.181 1.00 48.70 109 ASP A N 1
ATOM 877 C CA . ASP A 1 109 ? -10.446 -27.376 12.445 1.00 48.08 109 ASP A CA 1
ATOM 878 C C . ASP A 1 109 ? -11.221 -26.310 11.663 1.00 46.53 109 ASP A C 1
ATOM 879 O O . ASP A 1 109 ? -12.456 -26.377 11.558 1.00 46.25 109 ASP A O 1
ATOM 884 N N . LYS A 1 110 ? -10.487 -25.360 11.081 1.00 44.39 110 LYS A N 1
ATOM 885 C CA . LYS A 1 110 ? -11.079 -24.351 10.201 1.00 42.80 110 LYS A CA 1
ATOM 886 C C . LYS A 1 110 ? -10.550 -24.528 8.782 1.00 41.20 110 LYS A C 1
ATOM 887 O O . LYS A 1 110 ? -9.532 -25.203 8.559 1.00 41.15 110 LYS A O 1
ATOM 893 N N . LYS A 1 111 ? -11.245 -23.931 7.818 1.00 39.32 111 LYS A N 1
ATOM 894 C CA . LYS A 1 111 ? -10.923 -24.155 6.414 1.00 37.77 111 LYS A CA 1
ATOM 895 C C . LYS A 1 111 ? -10.044 -23.039 5.855 1.00 35.18 111 LYS A C 1
ATOM 896 O O . LYS A 1 111 ? -9.906 -21.950 6.432 1.00 33.94 111 LYS A O 1
ATOM 902 N N . LEU A 1 112 ? -9.452 -23.332 4.712 1.00 32.65 112 LEU A N 1
ATOM 903 C CA . LEU A 1 112 ? -8.716 -22.344 3.970 1.00 31.22 112 LEU A CA 1
ATOM 904 C C . LEU A 1 112 ? -9.007 -22.531 2.495 1.00 29.56 112 LEU A C 1
ATOM 905 O O . LEU A 1 112 ? -9.007 -23.661 1.971 1.00 28.91 112 LEU A O 1
ATOM 910 N N . THR A 1 113 ? -9.262 -21.414 1.826 1.00 28.18 113 THR A N 1
ATOM 911 C CA . THR A 1 113 ? -9.425 -21.419 0.398 1.00 27.51 113 THR A CA 1
ATOM 912 C C . THR A 1 113 ? -8.423 -20.452 -0.244 1.00 27.42 113 THR A C 1
ATOM 913 O O . THR A 1 113 ? -8.475 -19.247 -0.012 1.00 27.55 113 THR A O 1
ATOM 917 N N . PHE A 1 114 ? -7.551 -21.003 -1.079 1.00 26.70 114 PHE A N 1
ATOM 918 C CA . PHE A 1 114 ? -6.528 -20.255 -1.780 1.00 26.87 114 PHE A CA 1
ATOM 919 C C . PHE A 1 114 ? -6.988 -20.085 -3.226 1.00 26.98 114 PHE A C 1
ATOM 920 O O . PHE A 1 114 ? -7.124 -21.072 -3.964 1.00 26.26 114 PHE A O 1
ATOM 928 N N . ILE A 1 115 ? -7.249 -18.830 -3.603 1.00 27.02 115 ILE A N 1
ATOM 929 C CA . ILE A 1 115 ? -7.583 -18.459 -4.978 1.00 27.70 115 ILE A CA 1
ATOM 930 C C . ILE A 1 115 ? -6.376 -17.773 -5.594 1.00 27.85 115 ILE A C 1
ATOM 931 O O . ILE A 1 115 ? -5.988 -16.684 -5.158 1.00 27.38 115 ILE A O 1
ATOM 936 N N . CYS A 1 116 ? -5.823 -18.416 -6.620 1.00 27.90 116 CYS A N 1
ATOM 937 C CA . CYS A 1 116 ? -4.642 -17.965 -7.329 1.00 28.36 116 CYS A CA 1
ATOM 938 C C . CYS A 1 116 ? -4.979 -17.439 -8.704 1.00 28.83 116 CYS A C 1
ATOM 939 O O . CYS A 1 116 ? -5.415 -18.183 -9.608 1.00 28.97 116 CYS A O 1
ATOM 942 N N . ASP A 1 117 ? -4.766 -16.148 -8.875 1.00 28.56 117 ASP A N 1
ATOM 943 C CA . ASP A 1 117 ? -4.882 -15.555 -10.167 1.00 29.18 117 ASP A CA 1
ATOM 944 C C . ASP A 1 117 ? -3.441 -15.452 -10.680 1.00 29.94 117 ASP A C 1
ATOM 945 O O . ASP A 1 117 ? -2.662 -14.647 -10.166 1.00 29.97 117 ASP A O 1
ATOM 950 N N . PRO A 1 118 ? -3.068 -16.310 -11.645 1.00 30.48 118 PRO A N 1
ATOM 951 C CA . PRO A 1 118 ? -1.674 -16.458 -12.018 1.00 31.34 118 PRO A CA 1
ATOM 952 C C . PRO A 1 118 ? -1.278 -15.399 -13.037 1.00 32.23 118 PRO A C 1
ATOM 953 O O . PRO A 1 118 ? -1.069 -15.710 -14.190 1.00 31.31 118 PRO A O 1
ATOM 957 N N . VAL A 1 119 ? -1.191 -14.152 -12.595 1.00 33.77 119 VAL A N 1
ATOM 958 C CA . VAL A 1 119 ? -1.039 -13.035 -13.510 1.00 35.73 119 VAL A CA 1
ATOM 959 C C . VAL A 1 119 ? 0.355 -13.073 -14.156 1.00 37.27 119 VAL A C 1
ATOM 960 O O . VAL A 1 119 ? 1.370 -12.997 -13.470 1.00 36.49 119 VAL A O 1
ATOM 964 N N . MET A 1 120 ? 0.363 -13.231 -15.479 1.00 39.57 120 MET A N 1
ATOM 965 C CA . MET A 1 120 ? 1.571 -13.185 -16.300 1.00 41.46 120 MET A CA 1
ATOM 966 C C . MET A 1 120 ? 1.206 -12.523 -17.628 1.00 42.07 120 MET A C 1
ATOM 967 O O . MET A 1 120 ? 2.065 -11.923 -18.290 1.00 43.86 120 MET A O 1
ATOM 972 N N . LYS A 1 130 ? 8.894 -15.526 -17.718 1.00 51.45 130 LYS A N 1
ATOM 973 C CA . LYS A 1 130 ? 10.303 -15.595 -17.330 1.00 51.36 130 LYS A CA 1
ATOM 974 C C . LYS A 1 130 ? 10.567 -16.864 -16.505 1.00 51.26 130 LYS A C 1
ATOM 975 O O . LYS A 1 130 ? 10.057 -17.934 -16.841 1.00 51.89 130 LYS A O 1
ATOM 977 N N . GLU A 1 131 ? 11.373 -16.750 -15.444 1.00 50.86 131 GLU A N 1
ATOM 978 C CA . GLU A 1 131 ? 11.475 -17.793 -14.403 1.00 50.04 131 GLU A CA 1
ATOM 979 C C . GLU A 1 131 ? 10.238 -17.771 -13.486 1.00 49.00 131 GLU A C 1
ATOM 980 O O . GLU A 1 131 ? 10.060 -18.660 -12.652 1.00 48.88 131 GLU A O 1
ATOM 982 N N . VAL A 1 132 ? 9.425 -16.723 -13.625 1.00 47.88 132 VAL A N 1
ATOM 983 C CA . VAL A 1 132 ? 8.106 -16.621 -12.990 1.00 46.72 132 VAL A CA 1
ATOM 984 C C . VAL A 1 132 ? 7.151 -17.770 -13.377 1.00 45.66 132 VAL A C 1
ATOM 985 O O . VAL A 1 132 ? 6.326 -18.198 -12.557 1.00 45.01 132 VAL A O 1
ATOM 989 N N . LEU A 1 133 ? 7.249 -18.246 -14.620 1.00 44.55 133 LEU A N 1
ATOM 990 C CA . LEU A 1 133 ? 6.427 -19.367 -15.084 1.00 43.85 133 LEU A CA 1
ATOM 991 C C . LEU A 1 133 ? 6.708 -20.615 -14.271 1.00 43.40 133 LEU A C 1
ATOM 992 O O . LEU A 1 133 ? 5.776 -21.237 -13.741 1.00 42.67 133 LEU A O 1
ATOM 997 N N . ASP A 1 134 ? 7.988 -20.973 -14.145 1.00 42.44 134 ASP A N 1
ATOM 998 C CA . ASP A 1 134 ? 8.368 -22.175 -13.391 1.00 42.26 134 ASP A CA 1
ATOM 999 C C . ASP A 1 134 ? 7.874 -22.074 -11.953 1.00 41.09 134 ASP A C 1
ATOM 1000 O O . ASP A 1 134 ? 7.372 -23.052 -11.386 1.00 41.25 134 ASP A O 1
ATOM 1005 N N . ALA A 1 135 ? 7.999 -20.889 -11.372 1.00 40.08 135 ALA A N 1
ATOM 1006 C CA . ALA A 1 135 ? 7.529 -20.649 -10.011 1.00 38.76 135 ALA A CA 1
ATOM 1007 C C . ALA A 1 135 ? 5.999 -20.799 -9.883 1.00 38.14 135 ALA A C 1
ATOM 1008 O O . ALA A 1 135 ? 5.494 -21.362 -8.910 1.00 37.24 135 ALA A O 1
ATOM 1010 N N . TYR A 1 136 ? 5.256 -20.312 -10.871 1.00 37.77 136 TYR A N 1
ATOM 1011 C CA . TYR A 1 136 ? 3.793 -20.512 -10.861 1.00 37.25 136 TYR A CA 1
ATOM 1012 C C . TYR A 1 136 ? 3.413 -21.988 -10.997 1.00 37.07 136 TYR A C 1
ATOM 1013 O O . TYR A 1 136 ? 2.486 -22.475 -10.335 1.00 36.74 136 TYR A O 1
ATOM 1022 N N . ARG A 1 137 ? 4.152 -22.719 -11.822 1.00 36.77 137 ARG A N 1
ATOM 1023 C CA . ARG A 1 137 ? 3.910 -24.144 -11.948 1.00 37.15 137 ARG A CA 1
ATOM 1024 C C . ARG A 1 137 ? 4.030 -24.844 -10.611 1.00 36.98 137 ARG A C 1
ATOM 1025 O O . ARG A 1 137 ? 3.335 -25.825 -10.371 1.00 36.94 137 ARG A O 1
ATOM 1033 N N . GLU A 1 138 ? 4.899 -24.332 -9.738 1.00 37.05 138 GLU A N 1
ATOM 1034 C CA . GLU A 1 138 ? 5.052 -24.861 -8.387 1.00 37.00 138 GLU A CA 1
ATOM 1035 C C . GLU A 1 138 ? 3.979 -24.373 -7.403 1.00 35.77 138 GLU A C 1
ATOM 1036 O O . GLU A 1 138 ? 3.642 -25.077 -6.453 1.00 35.86 138 GLU A O 1
ATOM 1042 N N . LEU A 1 139 ? 3.466 -23.165 -7.599 1.00 34.49 139 LEU A N 1
ATOM 1043 C CA . LEU A 1 139 ? 2.484 -22.593 -6.672 1.00 33.54 139 LEU A CA 1
ATOM 1044 C C . LEU A 1 139 ? 1.046 -23.038 -6.968 1.00 33.00 139 LEU A C 1
ATOM 1045 O O . LEU A 1 139 ? 0.268 -23.286 -6.068 1.00 33.10 139 LEU A O 1
ATOM 1050 N N . VAL A 1 140 ? 0.695 -23.102 -8.241 1.00 32.61 140 VAL A N 1
ATOM 1051 C CA . VAL A 1 140 ? -0.668 -23.401 -8.643 1.00 32.85 140 VAL A CA 1
ATOM 1052 C C . VAL A 1 140 ? -1.208 -24.723 -8.071 1.00 32.60 140 VAL A C 1
ATOM 1053 O O . VAL A 1 140 ? -2.382 -24.781 -7.684 1.00 32.59 140 VAL A O 1
ATOM 1057 N N . PRO A 1 141 ? -0.357 -25.759 -7.936 1.00 32.80 141 PRO A N 1
ATOM 1058 C CA . PRO A 1 141 ? -0.842 -27.012 -7.341 1.00 32.75 141 PRO A CA 1
ATOM 1059 C C . PRO A 1 141 ? -1.442 -26.876 -5.945 1.00 32.33 141 PRO A C 1
ATOM 1060 O O . PRO A 1 141 ? -2.152 -27.766 -5.504 1.00 32.20 141 PRO A O 1
ATOM 1064 N N . LEU A 1 142 ? -1.103 -25.808 -5.236 1.00 32.09 142 LEU A N 1
ATOM 1065 C CA . LEU A 1 142 ? -1.622 -25.588 -3.895 1.00 32.18 142 LEU A CA 1
ATOM 1066 C C . LEU A 1 142 ? -2.960 -24.822 -3.896 1.00 31.35 142 LEU A C 1
ATOM 1067 O O . LEU A 1 142 ? -3.618 -24.726 -2.877 1.00 31.86 142 LEU A O 1
ATOM 1072 N N . ALA A 1 143 ? -3.353 -24.286 -5.047 1.00 30.60 143 ALA A N 1
ATOM 1073 C CA . ALA A 1 143 ? -4.595 -23.510 -5.177 1.00 30.52 143 ALA A CA 1
ATOM 1074 C C . ALA A 1 143 ? -5.842 -24.395 -5.121 1.00 30.06 143 ALA A C 1
ATOM 1075 O O . ALA A 1 143 ? -5.839 -25.521 -5.619 1.00 30.71 143 ALA A O 1
ATOM 1077 N N . ASP A 1 144 ? -6.890 -23.878 -4.490 1.00 29.46 144 ASP A N 1
ATOM 1078 C CA . ASP A 1 144 ? -8.229 -24.469 -4.552 1.00 28.99 144 ASP A CA 1
ATOM 1079 C C . ASP A 1 144 ? -8.956 -23.995 -5.808 1.00 28.01 144 ASP A C 1
ATOM 1080 O O . ASP A 1 144 ? -9.682 -24.762 -6.462 1.00 27.61 144 ASP A O 1
ATOM 1085 N N . ILE A 1 145 ? -8.741 -22.729 -6.152 1.00 27.15 145 ILE A N 1
ATOM 1086 C CA . ILE A 1 145 ? -9.305 -22.124 -7.349 1.00 27.34 145 ILE A CA 1
ATOM 1087 C C . ILE A 1 145 ? -8.190 -21.375 -8.097 1.00 27.65 145 ILE A C 1
ATOM 1088 O O . ILE A 1 145 ? -7.372 -20.684 -7.471 1.00 28.18 145 ILE A O 1
ATOM 1093 N N . VAL A 1 146 ? -8.135 -21.545 -9.416 1.00 27.47 146 VAL A N 1
ATOM 1094 C CA . VAL A 1 146 ? -7.248 -20.758 -10.283 1.00 27.41 146 VAL A CA 1
ATOM 1095 C C . VAL A 1 146 ? -8.066 -20.085 -11.364 1.00 26.94 146 VAL A C 1
ATOM 1096 O O . VAL A 1 146 ? -9.020 -20.669 -11.877 1.00 26.58 146 VAL A O 1
ATOM 1100 N N . THR A 1 147 ? -7.672 -18.870 -11.734 1.00 26.70 147 THR A N 1
ATOM 1101 C CA . THR A 1 147 ? -8.425 -18.048 -12.680 1.00 26.96 147 THR A CA 1
ATOM 1102 C C . THR A 1 147 ? -7.562 -17.533 -13.847 1.00 27.44 147 THR A C 1
ATOM 1103 O O . THR A 1 147 ? -7.483 -16.325 -14.080 1.00 27.53 147 THR A O 1
ATOM 1107 N N . PRO A 1 148 ? -6.928 -18.451 -14.596 1.00 27.81 148 PRO A N 1
ATOM 1108 C CA . PRO A 1 148 ? -6.098 -18.049 -15.723 1.00 28.20 148 PRO A CA 1
ATOM 1109 C C . PRO A 1 148 ? -6.892 -17.422 -16.863 1.00 28.86 148 PRO A C 1
ATOM 1110 O O . PRO A 1 148 ? -8.018 -17.826 -17.129 1.00 29.39 148 PRO A O 1
ATOM 1114 N N . ASN A 1 149 ? -6.345 -16.401 -17.509 1.00 29.88 149 ASN A N 1
ATOM 1115 C CA . ASN A 1 149 ? -6.861 -16.040 -18.817 1.00 30.51 149 ASN A CA 1
ATOM 1116 C C . ASN A 1 149 ? -6.339 -17.098 -19.795 1.00 30.78 149 ASN A C 1
ATOM 1117 O O . ASN A 1 149 ? -5.569 -17.987 -19.398 1.00 30.11 149 ASN A O 1
ATOM 1122 N N . TYR A 1 150 ? -6.741 -17.029 -21.054 1.00 31.56 150 TYR A N 1
ATOM 1123 C CA . TYR A 1 150 ? -6.316 -18.049 -22.020 1.00 33.01 150 TYR A CA 1
ATOM 1124 C C . TYR A 1 150 ? -4.799 -18.102 -22.219 1.00 32.57 150 TYR A C 1
ATOM 1125 O O . TYR A 1 150 ? -4.244 -19.170 -22.421 1.00 33.25 150 TYR A O 1
ATOM 1134 N N . PHE A 1 151 ? -4.147 -16.950 -22.161 1.00 32.62 151 PHE A N 1
ATOM 1135 C CA . PHE A 1 151 ? -2.698 -16.889 -22.347 1.00 32.90 151 PHE A CA 1
ATOM 1136 C C . PHE A 1 151 ? -2.005 -17.614 -21.201 1.00 31.45 151 PHE A C 1
ATOM 1137 O O . PHE A 1 151 ? -1.141 -18.464 -21.425 1.00 30.96 151 PHE A O 1
ATOM 1145 N N . GLU A 1 152 ? -2.423 -17.317 -19.974 1.00 30.17 152 GLU A N 1
ATOM 1146 C CA . GLU A 1 152 ? -1.842 -17.949 -18.788 1.00 29.70 152 GLU A CA 1
ATOM 1147 C C . GLU A 1 152 ? -2.129 -19.450 -18.719 1.00 28.85 152 GLU A C 1
ATOM 1148 O O . GLU A 1 152 ? -1.275 -20.228 -18.286 1.00 28.37 152 GLU A O 1
ATOM 1154 N N . ALA A 1 153 ? -3.309 -19.864 -19.172 1.00 28.02 153 ALA A N 1
ATOM 1155 C CA . ALA A 1 153 ? -3.647 -21.286 -19.243 1.00 28.15 153 ALA A CA 1
ATOM 1156 C C . ALA A 1 153 ? -2.759 -21.989 -20.274 1.00 27.96 153 ALA A C 1
ATOM 1157 O O . ALA A 1 153 ? -2.294 -23.097 -20.032 1.00 27.66 153 ALA A O 1
ATOM 1159 N N . SER A 1 154 ? -2.529 -21.326 -21.413 1.00 29.06 154 SER A N 1
ATOM 1160 C CA . SER A 1 154 ? -1.628 -21.835 -22.465 1.00 29.07 154 SER A CA 1
ATOM 1161 C C . SER A 1 154 ? -0.180 -21.975 -21.982 1.00 29.50 154 SER A C 1
ATOM 1162 O O . SER A 1 154 ? 0.474 -22.979 -22.251 1.00 29.10 154 SER A O 1
ATOM 1165 N N . LEU A 1 155 ? 0.306 -20.969 -21.267 1.00 29.94 155 LEU A N 1
ATOM 1166 C CA . LEU A 1 155 ? 1.683 -20.983 -20.754 1.00 30.42 155 LEU A CA 1
ATOM 1167 C C . LEU A 1 155 ? 1.901 -22.059 -19.708 1.00 30.25 155 LEU A C 1
ATOM 1168 O O . LEU A 1 155 ? 2.881 -22.813 -19.760 1.00 29.87 155 LEU A O 1
ATOM 1173 N N . LEU A 1 156 ? 0.996 -22.130 -18.742 1.00 30.07 156 LEU A N 1
ATOM 1174 C CA . LEU A 1 156 ? 1.147 -23.089 -17.653 1.00 30.43 156 LEU A CA 1
ATOM 1175 C C . LEU A 1 156 ? 0.993 -24.521 -18.129 1.00 30.25 156 LEU A C 1
ATOM 1176 O O . LEU A 1 156 ? 1.802 -25.366 -17.770 1.00 29.53 156 LEU A O 1
ATOM 1181 N N . SER A 1 157 ? -0.016 -24.784 -18.965 1.00 30.51 157 SER A N 1
ATOM 1182 C CA . SER A 1 157 ? -0.351 -26.159 -19.347 1.00 30.07 157 SER A CA 1
ATOM 1183 C C . SER A 1 157 ? 0.498 -26.696 -20.500 1.00 30.63 157 SER A C 1
ATOM 1184 O O . SER A 1 157 ? 0.605 -27.898 -20.652 1.00 30.17 157 SER A O 1
ATOM 1187 N N . GLY A 1 158 ? 1.036 -25.813 -21.336 1.00 30.58 158 GLY A N 1
ATOM 1188 C CA . GLY A 1 158 ? 1.740 -26.229 -22.556 1.00 30.91 158 GLY A CA 1
ATOM 1189 C C . GLY A 1 158 ? 0.810 -26.414 -23.738 1.00 3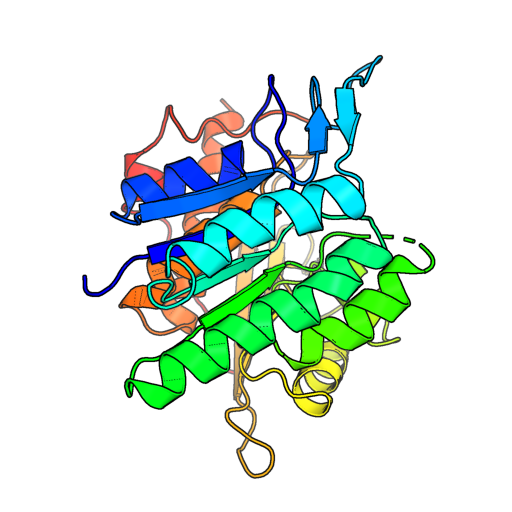1.06 158 GLY A C 1
ATOM 1190 O O . GLY A 1 158 ? 1.262 -26.725 -24.848 1.00 30.79 158 GLY A O 1
ATOM 1191 N N . VAL A 1 159 ? -0.491 -26.201 -23.504 1.00 31.40 159 VAL A N 1
ATOM 1192 C CA . VAL A 1 159 ? -1.521 -26.367 -24.524 1.00 31.37 159 VAL A CA 1
ATOM 1193 C C . VAL A 1 159 ? -2.099 -25.014 -24.926 1.00 31.86 159 VAL A C 1
ATOM 1194 O O . VAL A 1 159 ? -2.623 -24.285 -24.085 1.00 31.74 159 VAL A O 1
ATOM 1198 N N . THR A 1 160 ? -2.036 -24.694 -26.218 1.00 31.75 160 THR A N 1
ATOM 1199 C CA . THR A 1 160 ? -2.521 -23.426 -26.694 1.00 32.01 160 THR A CA 1
ATOM 1200 C C . THR A 1 160 ? -4.040 -23.425 -26.607 1.00 31.88 160 THR A C 1
ATOM 1201 O O . THR A 1 160 ? -4.689 -24.230 -27.254 1.00 31.82 160 THR A O 1
ATOM 1205 N N . VAL A 1 161 ? -4.576 -22.507 -25.810 1.00 32.81 161 VAL A N 1
ATOM 1206 C CA . VAL A 1 161 ? -6.023 -22.403 -25.569 1.00 33.02 161 VAL A CA 1
ATOM 1207 C C . VAL A 1 161 ? -6.640 -21.497 -26.627 1.00 34.47 161 VAL A C 1
ATOM 1208 O O . VAL A 1 161 ? -6.621 -20.266 -26.512 1.00 35.08 161 VAL A O 1
ATOM 1212 N N . ASN A 1 162 ? -7.137 -22.137 -27.675 1.00 36.65 162 ASN A N 1
ATOM 1213 C CA . ASN A 1 162 ? -7.740 -21.481 -28.840 1.00 38.11 162 ASN A CA 1
ATOM 1214 C C . ASN A 1 162 ? -9.272 -21.502 -28.740 1.00 38.77 162 ASN A C 1
ATOM 1215 O O . ASN A 1 162 ? -9.939 -20.536 -29.129 1.00 39.72 162 ASN A O 1
ATOM 1220 N N . ASP A 1 163 ? -9.813 -22.602 -28.211 1.00 38.90 163 ASP A N 1
ATOM 1221 C CA . ASP A 1 163 ? -11.257 -22.866 -28.232 1.00 38.76 163 ASP A CA 1
ATOM 1222 C C . ASP A 1 163 ? -11.669 -23.734 -27.030 1.00 38.12 163 ASP A C 1
ATOM 1223 O O . ASP A 1 163 ? -10.861 -23.966 -26.135 1.00 37.93 163 ASP A O 1
ATOM 1228 N N . LEU A 1 164 ? -12.906 -24.234 -27.026 1.00 37.40 164 LEU A N 1
ATOM 1229 C CA . LEU A 1 164 ? -13.426 -25.027 -25.906 1.00 36.72 164 LEU A CA 1
ATOM 1230 C C . LEU A 1 164 ? -12.624 -26.308 -25.684 1.00 36.17 164 LEU A C 1
ATOM 1231 O O . LEU A 1 164 ? -12.248 -26.621 -24.557 1.00 34.71 164 LEU A O 1
ATOM 1236 N N . SER A 1 165 ? -12.368 -27.038 -26.769 1.00 35.76 165 SER A N 1
ATOM 1237 C CA . SER A 1 165 ? -11.652 -28.319 -26.694 1.00 36.13 165 SER A CA 1
ATOM 1238 C C . SER A 1 165 ? -10.265 -28.179 -26.091 1.00 34.67 165 SER A C 1
ATOM 1239 O O . SER A 1 165 ? -9.865 -28.980 -25.258 1.00 34.90 165 SER A O 1
ATOM 1242 N N . SER A 1 166 ? -9.538 -27.158 -26.527 1.00 34.09 166 SER A N 1
ATOM 1243 C CA . SER A 1 166 ? -8.191 -26.907 -26.020 1.00 32.99 166 SER A CA 1
ATOM 1244 C C . SER A 1 166 ? -8.263 -26.369 -24.589 1.00 32.29 166 SER A C 1
ATOM 1245 O O . SER A 1 166 ? -7.441 -26.722 -23.750 1.00 31.22 166 SER A O 1
ATOM 1248 N N . ALA A 1 167 ? -9.261 -25.527 -24.322 1.00 31.96 167 ALA A N 1
ATOM 1249 C CA . ALA A 1 167 ? -9.513 -25.023 -22.958 1.00 31.39 167 ALA A CA 1
ATOM 1250 C C . ALA A 1 167 ? -9.702 -26.167 -21.971 1.00 30.74 167 ALA A C 1
ATOM 1251 O O . ALA A 1 167 ? -9.222 -26.110 -20.843 1.00 29.46 167 ALA A O 1
ATOM 1253 N N . ILE A 1 168 ? -10.392 -27.211 -22.416 1.00 30.60 168 ILE A N 1
ATOM 1254 C CA . ILE A 1 168 ? -10.633 -28.392 -21.594 1.00 30.37 168 ILE A CA 1
ATOM 1255 C C . ILE A 1 168 ? -9.349 -29.174 -21.343 1.00 30.52 168 ILE A C 1
ATOM 1256 O O . ILE A 1 168 ? -9.095 -29.605 -20.221 1.00 29.33 168 ILE A O 1
ATOM 1261 N N . LEU A 1 169 ? -8.511 -29.329 -22.374 1.00 30.51 169 LEU A N 1
ATOM 1262 C CA . LEU A 1 169 ? -7.214 -30.006 -22.181 1.00 30.80 169 LEU A CA 1
ATOM 1263 C C . LEU A 1 169 ? -6.298 -29.207 -21.232 1.00 30.12 169 LEU A C 1
ATOM 1264 O O . LEU A 1 169 ? -5.630 -29.769 -20.376 1.00 29.55 169 LEU A O 1
ATOM 1269 N N . ALA A 1 170 ? -6.312 -27.892 -21.370 1.00 30.19 170 ALA A N 1
ATOM 1270 C CA . ALA A 1 170 ? -5.585 -27.009 -20.433 1.00 29.96 170 ALA A CA 1
ATOM 1271 C C . ALA A 1 170 ? -6.090 -27.200 -18.998 1.00 29.78 170 ALA A C 1
ATOM 1272 O O . ALA A 1 170 ? -5.319 -27.391 -18.065 1.00 29.61 170 ALA A O 1
ATOM 1274 N N . ALA A 1 171 ? -7.401 -27.171 -18.823 1.00 30.16 171 ALA A N 1
ATOM 1275 C CA . ALA A 1 171 ? -7.999 -27.363 -17.501 1.00 30.25 171 ALA A CA 1
ATOM 1276 C C . ALA A 1 171 ? -7.648 -28.731 -16.887 1.00 30.50 171 ALA A C 1
ATOM 1277 O O . ALA A 1 171 ? -7.425 -28.833 -15.687 1.00 30.53 171 ALA A O 1
ATOM 1279 N N . ASP A 1 172 ? -7.567 -29.770 -17.709 1.00 30.92 172 ASP A N 1
ATOM 1280 C CA . ASP A 1 172 ? -7.132 -31.087 -17.235 1.00 31.77 172 ASP A CA 1
ATOM 1281 C C . ASP A 1 172 ? -5.732 -31.044 -16.620 1.00 31.86 172 ASP A C 1
ATOM 1282 O O . ASP A 1 172 ? -5.482 -31.659 -15.580 1.00 32.89 172 ASP A O 1
ATOM 1287 N N . TRP A 1 173 ? -4.825 -30.301 -17.245 1.00 32.00 173 TRP A N 1
ATOM 1288 C CA . TRP A 1 173 ? -3.476 -30.120 -16.701 1.00 31.99 173 TRP A CA 1
ATOM 1289 C C . TRP A 1 173 ? -3.510 -29.583 -15.264 1.00 31.65 173 TRP A C 1
ATOM 1290 O O . TRP A 1 173 ? -2.770 -30.047 -14.393 1.00 31.90 173 TRP A O 1
ATOM 1301 N N . PHE A 1 174 ? -4.345 -28.583 -15.027 1.00 31.91 174 PHE A N 1
ATOM 1302 C CA . PHE A 1 174 ? -4.497 -28.019 -13.686 1.00 31.82 174 PHE A CA 1
ATOM 1303 C C . PHE A 1 174 ? -5.044 -29.047 -12.704 1.00 32.53 174 PHE A C 1
ATOM 1304 O O . PHE A 1 174 ? -4.565 -29.132 -11.567 1.00 32.91 174 PHE A O 1
ATOM 1312 N N . HIS A 1 175 ? -6.052 -29.822 -13.108 1.00 32.90 175 HIS A N 1
ATOM 1313 C CA . HIS A 1 175 ? -6.586 -30.843 -12.187 1.00 33.43 175 HIS A CA 1
ATOM 1314 C C . HIS A 1 175 ? -5.516 -31.873 -11.887 1.00 34.06 175 HIS A C 1
ATOM 1315 O O . HIS A 1 175 ? -5.403 -32.312 -10.759 1.00 33.82 175 HIS A O 1
ATOM 1322 N N . ASN A 1 176 ? -4.730 -32.243 -12.895 1.00 35.64 176 ASN A N 1
ATOM 1323 C CA . ASN A 1 176 ? -3.698 -33.261 -12.720 1.00 37.29 176 ASN A CA 1
ATOM 1324 C C . ASN A 1 176 ? -2.646 -32.833 -11.726 1.00 37.98 176 ASN A C 1
ATOM 1325 O O . ASN A 1 176 ? -2.129 -33.664 -11.001 1.00 38.38 176 ASN A O 1
ATOM 1330 N N . CYS A 1 177 ? -2.347 -31.537 -11.651 1.00 38.73 177 CYS A N 1
ATOM 1331 C CA . CYS A 1 177 ? -1.325 -31.088 -10.700 1.00 39.39 177 CYS A CA 1
ATOM 1332 C C . CYS A 1 177 ? -1.923 -30.760 -9.314 1.00 38.45 177 CYS A C 1
ATOM 1333 O O . CYS A 1 177 ? -1.194 -30.470 -8.381 1.00 37.96 177 CYS A O 1
ATOM 1336 N N . GLY A 1 178 ? -3.247 -30.850 -9.186 1.00 37.72 178 GLY A N 1
ATOM 1337 C CA . GLY A 1 178 ? -3.902 -30.823 -7.883 1.00 37.00 178 GLY A CA 1
ATOM 1338 C C . GLY A 1 178 ? -5.043 -29.832 -7.698 1.00 36.16 178 GLY A C 1
ATOM 1339 O O . GLY A 1 178 ? -5.640 -29.805 -6.628 1.00 36.68 178 GLY A O 1
ATOM 1340 N N . VAL A 1 179 ? -5.362 -29.024 -8.712 1.00 35.00 179 VAL A N 1
ATOM 1341 C CA . VAL A 1 179 ? -6.328 -27.920 -8.537 1.00 33.74 179 VAL A CA 1
ATOM 1342 C C . VAL A 1 179 ? -7.790 -28.381 -8.705 1.00 33.70 179 VAL A C 1
ATOM 1343 O O . VAL A 1 179 ? -8.169 -28.876 -9.759 1.00 34.14 179 VAL A O 1
ATOM 1347 N N . ALA A 1 180 ? -8.622 -28.173 -7.688 1.00 33.12 180 ALA A N 1
ATOM 1348 C CA . ALA A 1 180 ? -10.018 -28.645 -7.738 1.00 32.69 180 ALA A CA 1
ATOM 1349 C C . ALA A 1 180 ? -10.883 -27.825 -8.698 1.00 32.24 180 ALA A C 1
ATOM 1350 O O . ALA A 1 180 ? -11.581 -28.391 -9.520 1.00 31.96 180 ALA A O 1
ATOM 1352 N N . HIS A 1 181 ? -10.802 -26.496 -8.614 1.00 31.62 181 HIS A N 1
ATOM 1353 C CA . HIS A 1 181 ? -11.660 -25.597 -9.370 1.00 30.83 181 HIS A CA 1
ATOM 1354 C C . HIS A 1 181 ? -10.862 -24.750 -10.365 1.00 30.37 181 HIS A C 1
ATOM 1355 O O . HIS A 1 181 ? -9.999 -23.979 -9.969 1.00 30.02 181 HIS A O 1
ATOM 1362 N N . VAL A 1 182 ? -11.171 -24.868 -11.652 1.00 29.85 182 VAL A N 1
ATOM 1363 C CA . VAL A 1 182 ? -10.442 -24.147 -12.692 1.00 29.69 182 VAL A CA 1
ATOM 1364 C C . VAL A 1 182 ? -11.367 -23.279 -13.522 1.00 29.24 182 VAL A C 1
ATOM 1365 O O . VAL A 1 182 ? -12.308 -23.789 -14.138 1.00 29.24 182 VAL A O 1
ATOM 1369 N N . ILE A 1 183 ? -11.095 -21.976 -13.574 1.00 28.31 183 ILE A N 1
ATOM 1370 C CA . ILE A 1 183 ? -11.856 -21.107 -14.453 1.00 28.52 183 ILE A CA 1
ATOM 1371 C C . ILE A 1 183 ? -10.914 -20.534 -15.511 1.00 29.11 183 ILE A C 1
ATOM 1372 O O . ILE A 1 183 ? -9.943 -19.843 -15.182 1.00 28.51 183 ILE A O 1
ATOM 1377 N N . ILE A 1 184 ? -11.183 -20.856 -16.771 1.00 29.57 184 ILE A N 1
ATOM 1378 C CA . ILE A 1 184 ? -10.489 -20.232 -17.892 1.00 30.46 184 ILE A CA 1
ATOM 1379 C C . ILE A 1 184 ? -11.440 -19.137 -18.386 1.00 31.71 184 ILE A C 1
ATOM 1380 O O . ILE A 1 184 ? -12.498 -19.415 -18.969 1.00 30.73 184 ILE A O 1
ATOM 1385 N N . LYS A 1 185 ? -11.052 -17.894 -18.118 1.00 32.74 185 LYS A N 1
ATOM 1386 C CA . LYS A 1 185 ? -11.983 -16.764 -18.096 1.00 34.61 185 LYS A CA 1
ATOM 1387 C C . LYS A 1 185 ? -12.526 -16.334 -19.435 1.00 36.21 185 LYS A C 1
ATOM 1388 O O . LYS A 1 185 ? -13.582 -15.708 -19.495 1.00 36.37 185 LYS A O 1
ATOM 1394 N N . SER A 1 186 ? -11.786 -16.613 -20.500 1.00 37.81 186 SER A N 1
ATOM 1395 C CA . SER A 1 186 ? -12.300 -16.385 -21.826 1.00 39.71 186 SER A CA 1
ATOM 1396 C C . SER A 1 186 ? -11.391 -16.952 -22.883 1.00 40.50 186 SER A C 1
ATOM 1397 O O . SER A 1 186 ? -10.217 -17.244 -22.656 1.00 41.28 186 SER A O 1
ATOM 1400 N N . PHE A 1 187 ? -12.004 -17.160 -24.027 1.00 41.50 187 PHE A N 1
ATOM 1401 C CA . PHE A 1 187 ? -11.336 -17.375 -25.278 1.00 42.54 187 PHE A CA 1
ATOM 1402 C C . PHE A 1 187 ? -12.388 -16.937 -26.287 1.00 43.61 187 PHE A C 1
ATOM 1403 O O . PHE A 1 187 ? -13.586 -16.922 -25.958 1.00 43.39 187 PHE A O 1
ATOM 1411 N N . ARG A 1 188 ? -11.951 -16.545 -27.483 1.00 44.87 188 ARG A N 1
ATOM 1412 C CA . ARG A 1 188 ? -12.860 -16.037 -28.506 1.00 45.77 188 ARG A CA 1
ATOM 1413 C C . ARG A 1 188 ? -13.146 -17.119 -29.533 1.00 46.20 188 ARG A C 1
ATOM 1414 O O . ARG A 1 188 ? -12.365 -17.319 -30.471 1.00 47.50 188 ARG A O 1
ATOM 1416 N N . ASN A 1 192 ? -20.054 -16.400 -32.033 1.00 56.71 192 ASN A N 1
ATOM 1417 C CA . ASN A 1 192 ? -18.821 -17.064 -32.446 1.00 56.63 192 ASN A CA 1
ATOM 1418 C C . ASN A 1 192 ? -17.639 -16.080 -32.511 1.00 56.48 192 ASN A C 1
ATOM 1419 O O . ASN A 1 192 ? -16.503 -16.464 -32.157 1.00 56.83 192 ASN A O 1
ATOM 1424 N N . PRO A 1 193 ? -17.885 -14.836 -33.001 1.00 56.06 193 PRO A N 1
ATOM 1425 C CA . PRO A 1 193 ? -16.980 -13.690 -32.781 1.00 55.37 193 PRO A CA 1
ATOM 1426 C C . PRO A 1 193 ? -17.493 -12.620 -31.808 1.00 54.70 193 PRO A C 1
ATOM 1427 O O . PRO A 1 193 ? -16.690 -12.035 -31.064 1.00 55.11 193 PRO A O 1
ATOM 1431 N N . THR A 1 194 ? -18.802 -12.355 -31.819 1.00 53.37 194 THR A N 1
ATOM 1432 C CA . THR A 1 194 ? -19.396 -11.282 -31.009 1.00 52.44 194 THR A CA 1
ATOM 1433 C C . THR A 1 194 ? -19.572 -11.667 -29.516 1.00 51.03 194 THR A C 1
ATOM 1434 O O . THR A 1 194 ? -20.192 -10.927 -28.741 1.00 50.54 194 THR A O 1
ATOM 1438 N N . HIS A 1 195 ? -19.034 -12.827 -29.136 1.00 49.62 195 HIS A N 1
ATOM 1439 C CA . HIS A 1 195 ? -19.112 -13.349 -27.768 1.00 48.18 195 HIS A CA 1
ATOM 1440 C C . HIS A 1 195 ? -17.747 -13.845 -27.300 1.00 45.87 195 HIS A C 1
ATOM 1441 O O . HIS A 1 195 ? -16.895 -14.222 -28.107 1.00 45.33 195 HIS A O 1
ATOM 1448 N N . LEU A 1 196 ? -17.559 -13.837 -25.985 1.00 43.28 196 LEU A N 1
ATOM 1449 C CA . LEU A 1 196 ? -16.456 -14.528 -25.349 1.00 41.57 196 LEU A CA 1
ATOM 1450 C C . LEU A 1 196 ? -17.047 -15.745 -24.639 1.00 39.69 196 LEU A C 1
ATOM 1451 O O . LEU A 1 196 ? -18.083 -15.629 -23.993 1.00 39.83 196 LEU A O 1
ATOM 1456 N N . ARG A 1 197 ? -16.403 -16.899 -24.776 1.00 37.80 197 ARG A N 1
ATOM 1457 C CA . ARG A 1 197 ? -16.794 -18.117 -24.060 1.00 36.76 197 ARG A CA 1
ATOM 1458 C C . ARG A 1 197 ? -15.824 -18.396 -22.908 1.00 35.29 197 ARG A C 1
ATOM 1459 O O . ARG A 1 197 ? -14.632 -18.154 -23.035 1.00 34.97 197 ARG A O 1
ATOM 1467 N N . PHE A 1 198 ? -16.343 -18.886 -21.784 1.00 33.45 198 PHE A N 1
ATOM 1468 C CA . PHE A 1 198 ? -15.519 -19.309 -20.663 1.00 31.96 198 PHE A CA 1
ATOM 1469 C C . PHE A 1 198 ? -15.769 -20.770 -20.331 1.00 31.30 198 PHE A C 1
ATOM 1470 O O . PHE A 1 198 ? -16.767 -21.358 -20.767 1.00 31.45 198 PHE A O 1
ATOM 1478 N N . LEU A 1 199 ? -14.840 -21.347 -19.577 1.00 30.18 199 LEU A N 1
ATOM 1479 C CA . LEU A 1 199 ? -14.929 -22.721 -19.099 1.00 29.40 199 LEU A CA 1
ATOM 1480 C C . LEU A 1 199 ? -14.713 -22.770 -17.599 1.00 29.21 199 LEU A C 1
ATOM 1481 O O . LEU A 1 199 ? -13.752 -22.191 -17.076 1.00 29.01 199 LEU A O 1
ATOM 1486 N N . TYR A 1 200 ? -15.602 -23.464 -16.903 1.00 28.58 200 TYR A N 1
ATOM 1487 C CA . TYR A 1 200 ? -15.393 -23.792 -15.509 1.00 28.76 200 TYR A CA 1
ATOM 1488 C C . TYR A 1 200 ? -15.306 -25.299 -15.475 1.00 29.38 200 TYR A C 1
ATOM 1489 O O . TYR A 1 200 ? -16.171 -25.987 -16.031 1.00 28.56 200 TYR A O 1
ATOM 1498 N N . SER A 1 201 ? -14.252 -25.806 -14.848 1.00 29.63 201 SER A N 1
ATOM 1499 C CA . SER A 1 201 ? -14.043 -27.249 -14.729 1.00 30.20 201 SER A CA 1
ATOM 1500 C C . SER A 1 201 ? -13.757 -27.560 -13.278 1.00 31.11 201 SER A C 1
ATOM 1501 O O . SER A 1 201 ? -12.914 -26.909 -12.676 1.00 30.94 201 SER A O 1
ATOM 1504 N N . VAL A 1 202 ? -14.472 -28.533 -12.709 1.00 32.34 202 VAL A N 1
ATOM 1505 C CA . VAL A 1 202 ? -14.291 -28.926 -11.303 1.00 33.73 202 VAL A CA 1
ATOM 1506 C C . VAL A 1 202 ? -14.000 -30.433 -11.169 1.00 35.41 202 VAL A C 1
ATOM 1507 O O . VAL A 1 202 ? -14.646 -31.262 -11.807 1.00 34.61 202 VAL A O 1
ATOM 1511 N N . LYS A 1 203 ? -12.992 -30.769 -10.371 1.00 37.80 203 LYS A N 1
ATOM 1512 C CA . LYS A 1 203 ? -12.645 -32.155 -10.086 1.00 40.46 203 LYS A CA 1
ATOM 1513 C C . LYS A 1 203 ? -12.237 -32.235 -8.633 1.00 42.72 203 LYS A C 1
ATOM 1514 O O . LYS A 1 203 ? -11.132 -31.820 -8.269 1.00 43.21 203 LYS A O 1
ATOM 1520 N N . GLU A 1 204 ? -13.126 -32.760 -7.795 1.00 45.15 204 GLU A N 1
ATOM 1521 C CA . GLU A 1 204 ? -12.931 -32.698 -6.342 1.00 47.33 204 GLU A CA 1
ATOM 1522 C C . GLU A 1 204 ? -11.978 -33.778 -5.776 1.00 48.80 204 GLU A C 1
ATOM 1523 O O . GLU A 1 204 ? -12.082 -34.145 -4.608 1.00 49.83 204 GLU A O 1
ATOM 1529 N N . GLY A 1 205 ? -11.037 -34.266 -6.582 1.00 50.37 205 GLY A N 1
ATOM 1530 C CA . GLY A 1 205 ? -10.054 -35.252 -6.109 1.00 51.36 205 GLY A CA 1
ATOM 1531 C C . GLY A 1 205 ? -9.609 -36.223 -7.184 1.00 52.15 205 GLY A C 1
ATOM 1532 O O . GLY A 1 205 ? -10.299 -36.403 -8.188 1.00 52.36 205 GLY A O 1
ATOM 1533 N N . SER A 1 206 ? -8.454 -36.853 -6.964 1.00 53.23 206 SER A N 1
ATOM 1534 C CA . SER A 1 206 ? -7.900 -37.856 -7.893 1.00 54.12 206 SER A CA 1
ATOM 1535 C C . SER A 1 206 ? -8.955 -38.852 -8.363 1.00 54.49 206 SER A C 1
ATOM 1536 O O . SER A 1 206 ? -9.124 -39.089 -9.571 1.00 54.75 206 SER A O 1
ATOM 1539 N N . GLU A 1 207 ? -9.651 -39.428 -7.381 1.00 54.69 207 GLU A N 1
ATOM 1540 C CA . GLU A 1 207 ? -10.716 -40.405 -7.598 1.00 54.59 207 GLU A CA 1
ATOM 1541 C C . GLU A 1 207 ? -12.065 -39.675 -7.510 1.00 53.73 207 GLU A C 1
ATOM 1542 O O . GLU A 1 207 ? -12.900 -39.957 -6.643 1.00 54.21 207 GLU A O 1
ATOM 1548 N N . ALA A 1 208 ? -12.239 -38.710 -8.408 1.00 52.30 208 ALA A N 1
ATOM 1549 C CA . ALA A 1 208 ? -13.457 -37.926 -8.523 1.00 50.70 208 ALA A CA 1
ATOM 1550 C C . ALA A 1 208 ? -13.690 -37.631 -10.005 1.00 49.21 208 ALA A C 1
ATOM 1551 O O . ALA A 1 208 ? -12.734 -37.379 -10.750 1.00 49.34 208 ALA A O 1
ATOM 1553 N N . ALA A 1 209 ? -14.945 -37.690 -10.445 1.00 47.19 209 ALA A N 1
ATOM 1554 C CA . ALA A 1 209 ? -15.264 -37.446 -11.854 1.00 45.59 209 ALA A CA 1
ATOM 1555 C C . ALA A 1 209 ? -15.281 -35.936 -12.129 1.00 44.03 209 ALA A C 1
ATOM 1556 O O . ALA A 1 209 ? -15.753 -35.152 -11.310 1.00 43.59 209 ALA A O 1
ATOM 1558 N N . VAL A 1 210 ? -14.737 -35.538 -13.274 1.00 42.57 210 VAL A N 1
ATOM 1559 C CA . VAL A 1 210 ? -14.671 -34.130 -13.643 1.00 41.11 210 VAL A CA 1
ATOM 1560 C C . VAL A 1 210 ? -16.034 -33.712 -14.194 1.00 40.50 210 VAL A C 1
ATOM 1561 O O . VAL A 1 210 ? -16.686 -34.472 -14.920 1.00 39.73 210 VAL A O 1
ATOM 1565 N N . ARG A 1 211 ? -16.485 -32.521 -13.804 1.00 39.08 211 ARG A N 1
ATOM 1566 C CA . ARG A 1 211 ? -17.666 -31.911 -14.410 1.00 38.33 211 ARG A CA 1
ATOM 1567 C C . ARG A 1 211 ? -17.258 -30.571 -15.020 1.00 37.56 211 ARG A C 1
ATOM 1568 O O . ARG A 1 211 ? -16.437 -29.842 -14.443 1.00 37.06 211 ARG A O 1
ATOM 1576 N N . ARG A 1 212 ? -17.823 -30.251 -16.182 1.00 36.05 212 ARG A N 1
ATOM 1577 C CA . ARG A 1 212 ? -17.489 -29.013 -16.875 1.00 36.27 212 ARG A CA 1
ATOM 1578 C C . ARG A 1 212 ? -18.743 -28.196 -17.099 1.00 35.52 212 ARG A C 1
ATOM 1579 O O . ARG A 1 212 ? -19.841 -28.755 -17.262 1.00 34.84 212 ARG A O 1
ATOM 1587 N N . PHE A 1 213 ? -18.557 -26.878 -17.127 1.00 34.37 213 PHE A N 1
ATOM 1588 C CA . PHE A 1 213 ? -19.598 -25.936 -17.457 1.00 34.21 213 PHE A CA 1
ATOM 1589 C C . PHE A 1 213 ? -19.048 -24.912 -18.452 1.00 34.31 213 PHE A C 1
ATOM 1590 O O . PHE A 1 213 ? -17.858 -24.570 -18.436 1.00 34.60 213 PHE A O 1
ATOM 1598 N N . SER A 1 214 ? -19.915 -24.400 -19.308 1.00 33.68 214 SER A N 1
ATOM 1599 C CA . SER A 1 214 ? -19.512 -23.331 -20.185 1.00 33.80 214 SER A CA 1
ATOM 1600 C C . SER A 1 214 ? -20.640 -22.321 -20.317 1.00 33.87 214 SER A C 1
ATOM 1601 O O . SER A 1 214 ? -21.818 -22.639 -20.114 1.00 33.11 214 SER A O 1
ATOM 1604 N N . GLY A 1 215 ? -20.256 -21.090 -20.606 1.00 33.79 215 GLY A N 1
ATOM 1605 C CA . GLY A 1 215 ? -21.208 -20.001 -20.842 1.00 34.13 215 GLY A CA 1
ATOM 1606 C C . GLY A 1 215 ? -20.525 -18.950 -21.688 1.00 34.50 215 GLY A C 1
ATOM 1607 O O . GLY A 1 215 ? -19.337 -19.088 -21.997 1.00 33.59 215 GLY A O 1
ATOM 1608 N N . VAL A 1 216 ? -21.274 -17.912 -22.056 1.00 34.92 216 VAL A N 1
ATOM 1609 C CA . VAL A 1 216 ? -20.759 -16.837 -22.879 1.00 35.69 216 VAL A CA 1
ATOM 1610 C C . VAL A 1 216 ? -21.131 -15.501 -22.258 1.00 36.59 216 VAL A C 1
ATOM 1611 O O . VAL A 1 216 ? -22.069 -15.418 -21.459 1.00 36.46 216 VAL A O 1
ATOM 1615 N N . VAL A 1 217 ? -20.377 -14.466 -22.622 1.00 37.24 217 VAL A N 1
ATOM 1616 C CA . VAL A 1 217 ? -20.711 -13.089 -22.306 1.00 38.03 217 VAL A CA 1
ATOM 1617 C C . VAL A 1 217 ? -20.500 -12.238 -23.565 1.00 39.57 217 VAL A C 1
ATOM 1618 O O . VAL A 1 217 ? -19.627 -12.546 -24.374 1.00 39.23 217 VAL A O 1
ATOM 1622 N N . PRO A 1 218 ? -21.322 -11.191 -23.757 1.00 41.28 218 PRO A N 1
ATOM 1623 C CA . PRO A 1 218 ? -21.118 -10.351 -24.939 1.00 42.70 218 PRO A CA 1
ATOM 1624 C C . PRO A 1 218 ? -19.744 -9.699 -24.948 1.00 44.31 218 PRO A C 1
ATOM 1625 O O . PRO A 1 218 ? -19.315 -9.158 -23.924 1.00 44.50 218 PRO A O 1
ATOM 1629 N N . TYR A 1 219 ? -19.06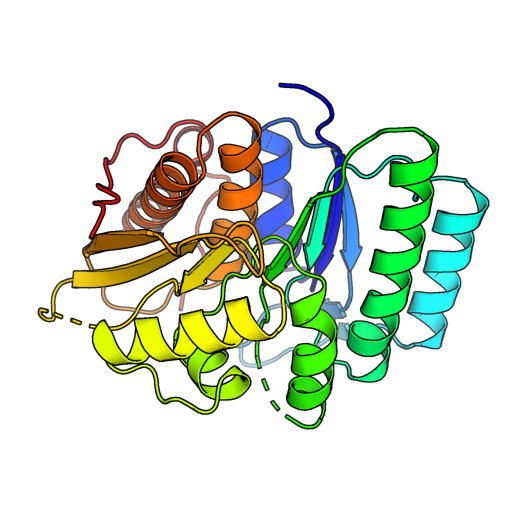5 -9.775 -26.093 1.00 46.30 219 TYR A N 1
ATOM 1630 C CA . TYR A 1 219 ? -17.763 -9.138 -26.285 1.00 47.98 219 TYR A CA 1
ATOM 1631 C C . TYR A 1 219 ? -17.928 -7.648 -26.545 1.00 48.99 219 TYR A C 1
ATOM 1632 O O . TYR A 1 219 ? -18.747 -7.249 -27.370 1.00 49.33 219 TYR A O 1
ATOM 1641 N N . HIS A 1 220 ? -17.151 -6.833 -25.841 1.00 50.16 220 HIS A N 1
ATOM 1642 C CA . HIS A 1 220 ? -17.175 -5.384 -26.029 1.00 51.40 220 HIS A CA 1
ATOM 1643 C C . HIS A 1 220 ? -15.794 -4.900 -26.493 1.00 52.32 220 HIS A C 1
ATOM 1644 O O . HIS A 1 220 ? -14.773 -5.199 -25.856 1.00 52.17 220 HIS A O 1
ATOM 1651 N N . GLU A 1 221 ? -15.764 -4.173 -27.615 1.00 53.48 221 GLU A N 1
ATOM 1652 C CA . GLU A 1 221 ? -14.503 -3.738 -28.225 1.00 54.31 221 GLU A CA 1
ATOM 1653 C C . GLU A 1 221 ? -13.773 -2.742 -27.343 1.00 54.50 221 GLU A C 1
ATOM 1654 O O . GLU A 1 221 ? -14.397 -1.962 -26.623 1.00 55.00 221 GLU A O 1
ATOM 1660 N N . GLY A 1 222 ? -12.446 -2.784 -27.415 1.00 54.74 222 GLY A N 1
ATOM 1661 C CA . GLY A 1 222 ? -11.575 -1.950 -26.590 1.00 54.74 222 GLY A CA 1
ATOM 1662 C C . GLY A 1 222 ? -10.900 -2.778 -25.514 1.00 54.43 222 GLY A C 1
ATOM 1663 O O . GLY A 1 222 ? -11.163 -3.979 -25.392 1.00 55.26 222 GLY A O 1
ATOM 1664 N N . ARG A 1 223 ? -10.025 -2.138 -24.737 1.00 53.81 223 ARG A N 1
ATOM 1665 C CA . ARG A 1 223 ? -9.384 -2.783 -23.590 1.00 53.05 223 ARG A CA 1
ATOM 1666 C C . ARG A 1 223 ? -9.828 -2.081 -22.312 1.00 52.12 223 ARG A C 1
ATOM 1667 O O . ARG A 1 223 ? -10.048 -0.870 -22.304 1.00 52.16 223 ARG A O 1
ATOM 1669 N N . TYR A 1 224 ? -9.976 -2.858 -21.241 1.00 50.66 224 TYR A N 1
ATOM 1670 C CA . TYR A 1 224 ? -10.429 -2.333 -19.958 1.00 49.61 224 TYR A CA 1
ATOM 1671 C C . TYR A 1 224 ? -9.494 -2.850 -18.883 1.00 48.55 224 TYR A C 1
ATOM 1672 O O . TYR A 1 224 ? -9.313 -4.065 -18.727 1.00 49.41 224 TYR A O 1
ATOM 1681 N N . THR A 1 225 ? -8.900 -1.931 -18.137 1.00 46.84 225 THR A N 1
ATOM 1682 C CA . THR A 1 225 ? -7.868 -2.304 -17.186 1.00 45.67 225 THR A CA 1
ATOM 1683 C C . THR A 1 225 ? -8.486 -2.824 -15.881 1.00 43.59 225 THR A C 1
ATOM 1684 O O . THR A 1 225 ? -9.543 -2.360 -15.450 1.00 43.70 225 THR A O 1
ATOM 1688 N N . GLY A 1 226 ? -7.835 -3.818 -15.285 1.00 41.01 226 GLY A N 1
ATOM 1689 C CA . GLY A 1 226 ? -8.253 -4.353 -13.988 1.00 39.58 226 GLY A CA 1
ATOM 1690 C C . GLY A 1 226 ? -9.402 -5.361 -13.980 1.00 37.28 226 GLY A C 1
ATOM 1691 O O . GLY A 1 226 ? -9.836 -5.756 -12.905 1.00 35.67 226 GLY A O 1
ATOM 1692 N N . THR A 1 227 ? -9.881 -5.776 -15.161 1.00 35.42 227 THR A N 1
ATOM 1693 C CA . THR A 1 227 ? -11.004 -6.735 -15.259 1.00 34.38 227 THR A CA 1
ATOM 1694 C C . THR A 1 227 ? -10.688 -8.057 -14.550 1.00 33.25 227 THR A C 1
ATOM 1695 O O . THR A 1 227 ? -11.502 -8.570 -13.798 1.00 33.46 227 THR A O 1
ATOM 1699 N N . GLY A 1 228 ? -9.501 -8.608 -14.786 1.00 32.02 228 GLY A N 1
ATOM 1700 C CA . GLY A 1 228 ? -9.105 -9.861 -14.136 1.00 31.01 228 GLY A CA 1
ATOM 1701 C C . GLY A 1 228 ? -9.042 -9.753 -12.622 1.00 29.96 228 GLY A C 1
ATOM 1702 O O . GLY A 1 228 ? -9.480 -10.659 -11.891 1.00 29.11 228 GLY A O 1
ATOM 1703 N N . ASP A 1 229 ? -8.497 -8.639 -12.142 1.00 28.25 229 ASP A N 1
ATOM 1704 C CA . ASP A 1 229 ? -8.397 -8.390 -10.707 1.00 27.51 229 ASP A CA 1
ATOM 1705 C C . ASP A 1 229 ? -9.788 -8.276 -10.027 1.00 26.83 229 ASP A C 1
ATOM 1706 O O . ASP A 1 229 ? -10.017 -8.834 -8.960 1.00 25.88 229 ASP A O 1
ATOM 1711 N N . VAL A 1 230 ? -10.705 -7.548 -10.658 1.00 26.54 230 VAL A N 1
ATOM 1712 C CA . VAL A 1 230 ? -12.072 -7.410 -10.141 1.00 26.51 230 VAL A CA 1
ATOM 1713 C C . VAL A 1 230 ? -12.806 -8.746 -10.237 1.00 26.01 230 VAL A C 1
ATOM 1714 O O . VAL A 1 230 ? -13.520 -9.113 -9.315 1.00 26.10 230 VAL A O 1
ATOM 1718 N N . PHE A 1 231 ? -12.616 -9.473 -11.338 1.00 26.15 231 PHE A N 1
ATOM 1719 C CA . PHE A 1 231 ? -13.249 -10.795 -11.483 1.00 26.01 231 PHE A CA 1
ATOM 1720 C C . PHE A 1 231 ? -12.889 -11.719 -10.324 1.00 25.06 231 PHE A C 1
ATOM 1721 O O . PHE A 1 231 ? -13.763 -12.291 -9.670 1.00 24.56 231 PHE A O 1
ATOM 1729 N N . ALA A 1 232 ? -11.590 -11.850 -10.049 1.00 24.83 232 ALA A N 1
ATOM 1730 C CA . ALA A 1 232 ? -11.128 -12.748 -8.998 1.00 23.87 232 ALA A CA 1
ATOM 1731 C C . ALA A 1 232 ? -11.680 -12.358 -7.636 1.00 23.62 232 ALA A C 1
ATOM 1732 O O . ALA A 1 232 ? -12.037 -13.223 -6.828 1.00 23.08 232 ALA A O 1
ATOM 1734 N N . ALA A 1 233 ? -11.759 -11.055 -7.382 1.00 23.05 233 ALA A N 1
ATOM 1735 C CA . ALA A 1 233 ? -12.240 -10.549 -6.115 1.00 23.57 233 ALA A CA 1
ATOM 1736 C C . ALA A 1 233 ? -13.730 -10.864 -5.969 1.00 23.48 233 ALA A C 1
ATOM 1737 O O . ALA A 1 233 ? -14.164 -11.309 -4.928 1.00 23.22 233 ALA A O 1
ATOM 1739 N N . CYS A 1 234 ? -14.495 -10.646 -7.035 1.00 24.25 234 CYS A N 1
ATOM 1740 C CA . CYS A 1 234 ? -15.925 -10.935 -7.006 1.00 25.30 234 CYS A CA 1
ATOM 1741 C C . CYS A 1 234 ? -16.200 -12.449 -6.895 1.00 24.91 234 CYS A C 1
ATOM 1742 O O . CYS A 1 234 ? -17.119 -12.877 -6.180 1.00 25.80 234 CYS A O 1
ATOM 1745 N N . LEU A 1 235 ? -15.371 -13.248 -7.566 1.00 24.36 235 LEU A N 1
ATOM 1746 C CA . LEU A 1 235 ? -15.491 -14.701 -7.501 1.00 23.83 235 LEU A CA 1
ATOM 1747 C C . LEU A 1 235 ? -15.344 -15.182 -6.077 1.00 23.75 235 LEU A C 1
ATOM 1748 O O . LEU A 1 235 ? -16.179 -15.957 -5.592 1.00 23.30 235 LEU A O 1
ATOM 1753 N N . LEU A 1 236 ? -14.289 -14.724 -5.398 1.00 24.38 236 LEU A N 1
ATOM 1754 C CA . LEU A 1 236 ? -14.085 -15.011 -3.983 1.00 24.42 236 LEU A CA 1
ATOM 1755 C C . LEU A 1 236 ? -15.329 -14.649 -3.192 1.00 24.43 236 LEU A C 1
ATOM 1756 O O . LEU A 1 236 ? -15.896 -15.492 -2.470 1.00 24.63 236 LEU A O 1
ATOM 1761 N N . ALA A 1 237 ? -15.740 -13.391 -3.307 1.00 24.03 237 ALA A N 1
ATOM 1762 C CA . ALA A 1 237 ? -16.889 -12.882 -2.552 1.00 24.00 237 ALA A CA 1
ATOM 1763 C C . ALA A 1 237 ? -18.162 -13.729 -2.811 1.00 24.31 237 ALA A C 1
ATOM 1764 O O . ALA A 1 237 ? -18.788 -14.214 -1.870 1.00 24.20 237 ALA A O 1
ATOM 1766 N N . PHE A 1 238 ? -18.510 -13.921 -4.079 1.00 24.57 238 PHE A N 1
ATOM 1767 C CA . PHE A 1 238 ? -19.723 -14.688 -4.436 1.00 25.07 238 PHE A CA 1
ATOM 1768 C C . PHE A 1 238 ? -19.615 -16.188 -4.121 1.00 25.89 238 PHE A C 1
ATOM 1769 O O . PHE A 1 238 ? -20.634 -16.858 -3.875 1.00 25.09 238 PHE A O 1
ATOM 1777 N N . SER A 1 239 ? -18.392 -16.729 -4.120 1.00 26.06 239 SER A N 1
ATOM 1778 C CA . SER A 1 239 ? -18.179 -18.131 -3.777 1.00 26.77 239 SER A CA 1
ATOM 1779 C C . SER A 1 239 ? -18.449 -18.413 -2.312 1.00 27.95 239 SER A C 1
ATOM 1780 O O . SER A 1 239 ? -18.643 -19.573 -1.939 1.00 27.18 239 SER A O 1
ATOM 1783 N N . HIS A 1 240 ? -18.430 -17.384 -1.470 1.00 29.26 240 HIS A N 1
ATOM 1784 C CA . HIS A 1 240 ? -18.635 -17.592 -0.040 1.00 31.14 240 HIS A CA 1
ATOM 1785 C C . HIS A 1 240 ? -19.982 -18.297 0.293 1.00 32.51 240 HIS A C 1
ATOM 1786 O O . HIS A 1 240 ? -20.015 -19.205 1.107 1.00 33.62 240 HIS A O 1
ATOM 1793 N N . SER A 1 241 ? -21.075 -17.912 -0.344 1.00 34.03 241 SER A N 1
ATOM 1794 C CA . SER A 1 241 ? -22.381 -18.532 -0.024 1.00 35.04 241 SER A CA 1
ATOM 1795 C C . SER A 1 241 ? -23.194 -18.965 -1.249 1.00 34.78 241 SER A C 1
ATOM 1796 O O . SER A 1 241 ? -24.336 -19.439 -1.101 1.00 36.83 241 SER A O 1
ATOM 1799 N N . HIS A 1 242 ? -22.624 -18.817 -2.445 1.00 32.87 242 HIS A N 1
ATOM 1800 C CA . HIS A 1 242 ? -23.239 -19.318 -3.644 1.00 31.49 242 HIS A CA 1
ATOM 1801 C C . HIS A 1 242 ? -22.429 -20.486 -4.134 1.00 31.30 242 HIS A C 1
ATOM 1802 O O . HIS A 1 242 ? -21.201 -20.513 -3.946 1.00 30.29 242 HIS A O 1
ATOM 1809 N N . PRO A 1 243 ? -23.106 -21.461 -4.770 1.00 30.13 243 PRO A N 1
ATOM 1810 C CA . PRO A 1 243 ? -22.322 -22.500 -5.444 1.00 29.59 243 PRO A CA 1
ATOM 1811 C C . PRO A 1 243 ? -21.388 -21.877 -6.490 1.00 28.77 243 PRO A C 1
ATOM 1812 O O . PRO A 1 243 ? -21.698 -20.828 -7.052 1.00 26.94 243 PRO A O 1
ATOM 1816 N N . MET A 1 244 ? -20.261 -22.523 -6.742 1.00 28.34 244 MET A N 1
ATOM 1817 C CA . MET A 1 244 ? -19.246 -21.960 -7.644 1.00 28.74 244 MET A CA 1
ATOM 1818 C C . MET A 1 244 ? -19.773 -21.564 -9.027 1.00 27.99 244 MET A C 1
ATOM 1819 O O . MET A 1 244 ? -19.370 -20.534 -9.548 1.00 26.37 244 MET A O 1
ATOM 1824 N N . ASP A 1 245 ? -20.643 -22.381 -9.633 1.00 27.36 245 ASP A N 1
ATOM 1825 C CA . ASP A 1 245 ? -21.164 -22.085 -10.973 1.00 27.66 245 ASP A CA 1
ATOM 1826 C C . ASP A 1 245 ? -21.978 -20.810 -10.978 1.00 27.33 245 ASP A C 1
ATOM 1827 O O . ASP A 1 245 ? -21.807 -19.973 -11.873 1.00 27.76 245 ASP A O 1
ATOM 1832 N N . VAL A 1 246 ? -22.812 -20.649 -9.953 1.00 26.76 246 VAL A N 1
ATOM 1833 C CA . VAL A 1 246 ? -23.573 -19.417 -9.723 1.00 26.60 246 VAL A CA 1
ATOM 1834 C C . VAL A 1 246 ? -22.630 -18.259 -9.440 1.00 26.18 246 VAL A C 1
ATOM 1835 O O . VAL A 1 246 ? -22.842 -17.162 -9.938 1.00 24.82 246 VAL A O 1
ATOM 1839 N N . ALA A 1 247 ? -21.588 -18.506 -8.638 1.00 25.73 247 ALA A N 1
ATOM 1840 C CA . ALA A 1 247 ? -20.607 -17.461 -8.307 1.00 25.87 247 ALA A CA 1
ATOM 1841 C C . ALA A 1 247 ? -19.849 -16.951 -9.535 1.00 25.93 247 ALA A C 1
ATOM 1842 O O . ALA A 1 247 ? -19.597 -15.748 -9.660 1.00 25.58 247 ALA A O 1
ATOM 1844 N N . ILE A 1 248 ? -19.499 -17.862 -10.441 1.00 26.40 248 ILE A N 1
ATOM 1845 C CA . ILE A 1 248 ? -18.867 -17.500 -11.707 1.00 26.33 248 ILE A CA 1
ATOM 1846 C C . ILE A 1 248 ? -19.816 -16.651 -12.562 1.00 27.01 248 ILE A C 1
ATOM 1847 O O . ILE A 1 248 ? -19.423 -15.621 -13.136 1.00 26.42 248 ILE A O 1
ATOM 1852 N N . GLY A 1 249 ? -21.075 -17.068 -12.638 1.00 27.66 249 GLY A N 1
ATOM 1853 C CA . GLY A 1 249 ? -22.090 -16.325 -13.388 1.00 26.99 249 GLY A CA 1
ATOM 1854 C C . GLY A 1 249 ? -22.258 -14.893 -12.875 1.00 27.00 249 GLY A C 1
ATOM 1855 O O . GLY A 1 249 ? -22.287 -13.942 -13.653 1.00 25.99 249 GLY A O 1
ATOM 1856 N N . LYS A 1 250 ? -22.394 -14.737 -11.562 1.00 27.01 250 LYS A N 1
ATOM 1857 C CA . LYS A 1 250 ? -22.503 -13.391 -10.970 1.00 27.49 250 LYS A CA 1
ATOM 1858 C C . LYS A 1 250 ? -21.253 -12.506 -11.172 1.00 27.09 250 LYS A C 1
ATOM 1859 O O . LYS A 1 250 ? -21.350 -11.307 -11.416 1.00 26.59 250 LYS A O 1
ATOM 1865 N N . SER A 1 251 ? -20.078 -13.118 -11.110 1.00 27.31 251 SER A N 1
ATOM 1866 C CA . SER A 1 251 ? -18.825 -12.396 -11.341 1.00 27.39 251 SER A CA 1
ATOM 1867 C C . SER A 1 251 ? -18.729 -11.930 -12.793 1.00 27.69 251 SER A C 1
ATOM 1868 O O . SER A 1 251 ? -18.357 -10.782 -13.059 1.00 27.67 251 SER A O 1
ATOM 1871 N N . MET A 1 252 ? -19.099 -12.809 -13.722 1.00 27.87 252 MET A N 1
ATOM 1872 C CA . MET A 1 252 ? -19.098 -12.475 -15.132 1.00 28.58 252 MET A CA 1
ATOM 1873 C C . MET A 1 252 ? -20.067 -11.335 -15.391 1.00 29.21 252 MET A C 1
ATOM 1874 O O . MET A 1 252 ? -19.772 -10.442 -16.213 1.00 28.81 252 MET A O 1
ATOM 1879 N N . ALA A 1 253 ? -21.207 -11.372 -14.691 1.00 28.26 253 ALA A N 1
ATOM 1880 C CA . ALA A 1 253 ? -22.222 -10.318 -14.786 1.00 29.25 253 ALA A CA 1
ATOM 1881 C C . ALA A 1 253 ? -21.732 -8.963 -14.271 1.00 29.39 253 ALA A C 1
ATOM 1882 O O . ALA A 1 253 ? -21.995 -7.922 -14.903 1.00 29.97 253 ALA A O 1
ATOM 1884 N N . VAL A 1 254 ? -21.048 -8.966 -13.125 1.00 29.44 254 VAL A N 1
ATOM 1885 C CA . VAL A 1 254 ? -20.471 -7.734 -12.565 1.00 29.46 254 VAL A CA 1
ATOM 1886 C C . VAL A 1 254 ? -19.589 -7.076 -13.612 1.00 30.24 254 VAL A C 1
ATOM 1887 O O . VAL A 1 254 ? -19.766 -5.905 -13.941 1.00 30.36 254 VAL A O 1
ATOM 1891 N N . LEU A 1 255 ? -18.664 -7.843 -14.168 1.00 30.98 255 LEU A N 1
ATOM 1892 C CA . LEU A 1 255 ? -17.753 -7.323 -15.178 1.00 31.62 255 LEU A CA 1
ATOM 1893 C C . LEU A 1 255 ? -18.496 -6.811 -16.412 1.00 32.82 255 LEU A C 1
ATOM 1894 O O . LEU A 1 255 ? -18.184 -5.737 -16.921 1.00 31.47 255 LEU A O 1
ATOM 1899 N N . GLN A 1 256 ? -19.451 -7.601 -16.895 1.00 33.51 256 GLN A N 1
ATOM 1900 C CA . GLN A 1 256 ? -20.233 -7.233 -18.068 1.00 35.23 256 GLN A CA 1
ATOM 1901 C C . GLN A 1 256 ? -20.923 -5.874 -17.870 1.00 35.84 256 GLN A C 1
ATOM 1902 O O . GLN A 1 256 ? -20.866 -5.024 -18.757 1.00 36.57 256 GLN A O 1
ATOM 1908 N N . GLU A 1 257 ? -21.518 -5.644 -16.702 1.00 36.62 257 GLU A N 1
ATOM 1909 C CA . GLU A 1 257 ? -22.174 -4.370 -16.409 1.00 37.87 257 GLU A CA 1
ATOM 1910 C C . GLU A 1 257 ? -21.183 -3.212 -16.202 1.00 39.01 257 GLU A C 1
ATOM 1911 O O . GLU A 1 257 ? -21.443 -2.083 -16.624 1.00 38.61 257 GLU A O 1
ATOM 1917 N N . LEU A 1 258 ? -20.050 -3.488 -15.558 1.00 39.92 258 LEU A N 1
ATOM 1918 C CA . LEU A 1 258 ? -19.036 -2.456 -15.332 1.00 40.21 258 LEU A CA 1
ATOM 1919 C C . LEU A 1 258 ? -18.430 -1.994 -16.650 1.00 41.47 258 LEU A C 1
ATOM 1920 O O . LEU A 1 258 ? -18.181 -0.805 -16.839 1.00 42.12 258 LEU A O 1
ATOM 1925 N N . ILE A 1 259 ? -18.172 -2.934 -17.550 1.00 42.55 259 ILE A N 1
ATOM 1926 C CA . ILE A 1 259 ? -17.602 -2.608 -18.849 1.00 43.78 259 ILE A CA 1
ATOM 1927 C C . ILE A 1 259 ? -18.565 -1.790 -19.701 1.00 45.51 259 ILE A C 1
ATOM 1928 O O . ILE A 1 259 ? -18.127 -0.969 -20.502 1.00 46.06 259 ILE A O 1
ATOM 1933 N N . ILE A 1 260 ? -19.862 -2.033 -19.531 1.00 47.67 260 ILE A N 1
ATOM 1934 C CA . ILE A 1 260 ? -20.911 -1.245 -20.189 1.00 49.20 260 ILE A CA 1
ATOM 1935 C C . ILE A 1 260 ? -21.060 0.140 -19.557 1.00 50.89 260 ILE A C 1
ATOM 1936 O O . ILE A 1 260 ? -21.313 1.125 -20.259 1.00 51.67 260 ILE A O 1
ATOM 1941 N N . ALA A 1 261 ? -20.918 0.214 -18.236 1.00 52.69 261 ALA A N 1
ATOM 1942 C CA . ALA A 1 261 ? -21.024 1.482 -17.518 1.00 54.08 261 ALA A CA 1
ATOM 1943 C C . ALA A 1 261 ? -19.913 2.475 -17.894 1.00 55.78 261 ALA A C 1
ATOM 1944 O O . ALA A 1 261 ? -20.158 3.682 -17.931 1.00 55.67 261 ALA A O 1
ATOM 1946 N N . THR A 1 262 ? -18.705 1.980 -18.179 1.00 57.96 262 THR A N 1
ATOM 1947 C CA . THR A 1 262 ? -17.610 2.860 -18.627 1.00 59.65 262 THR A CA 1
ATOM 1948 C C . THR A 1 262 ? -17.667 3.207 -20.121 1.00 60.98 262 THR A C 1
ATOM 1949 O O . THR A 1 262 ? -16.942 4.099 -20.565 1.00 61.20 262 THR A O 1
ATOM 1953 N N . ARG A 1 263 ? -18.527 2.526 -20.883 1.00 62.43 263 ARG A N 1
ATOM 1954 C CA . ARG A 1 263 ? -18.805 2.917 -22.277 1.00 63.50 263 ARG A CA 1
ATOM 1955 C C . ARG A 1 263 ? -19.574 4.250 -22.361 1.00 64.02 263 ARG A C 1
ATOM 1956 O O . ARG A 1 263 ? -19.693 4.830 -23.447 1.00 64.05 263 ARG A O 1
ATOM 1964 N N . LYS A 1 264 ? -20.117 4.713 -21.230 1.00 64.62 264 LYS A N 1
ATOM 1965 C CA . LYS A 1 264 ? -20.756 6.029 -21.146 1.00 65.01 264 LYS A CA 1
ATOM 1966 C C . LYS A 1 264 ? -19.834 7.032 -20.465 1.00 65.22 264 LYS A C 1
ATOM 1967 O O . LYS A 1 264 ? -19.509 8.069 -21.043 1.00 65.59 264 LYS A O 1
ATOM 1973 N N . SER A 1 275 ? -6.992 2.443 -23.024 1.00 64.38 275 SER A N 1
ATOM 1974 C CA . SER A 1 275 ? -7.484 1.310 -22.241 1.00 64.35 275 SER A CA 1
ATOM 1975 C C . SER A 1 275 ? -7.904 1.799 -20.862 1.00 64.20 275 SER A C 1
ATOM 1976 O O . SER A 1 275 ? -7.076 1.877 -19.956 1.00 64.59 275 SER A O 1
ATOM 1978 N N . ARG A 1 276 ? -9.194 2.101 -20.698 1.00 64.00 276 ARG A N 1
ATOM 1979 C CA . ARG A 1 276 ? -9.645 2.949 -19.588 1.00 63.55 276 ARG A CA 1
ATOM 1980 C C . ARG A 1 276 ? -10.237 2.225 -18.370 1.00 62.56 276 ARG A C 1
ATOM 1981 O O . ARG A 1 276 ? -10.534 1.025 -18.407 1.00 62.62 276 ARG A O 1
ATOM 1989 N N . GLU A 1 277 ? -10.391 2.988 -17.290 1.00 61.25 277 GLU A N 1
ATOM 1990 C CA . GLU A 1 277 ? -10.689 2.449 -15.964 1.00 60.31 277 GLU A CA 1
ATOM 1991 C C . GLU A 1 277 ? -12.131 1.946 -15.850 1.00 58.81 277 GLU A C 1
ATOM 1992 O O . GLU A 1 277 ? -13.039 2.474 -16.492 1.00 58.71 277 GLU A O 1
ATOM 1998 N N . LEU A 1 278 ? -12.325 0.915 -15.032 1.00 56.93 278 LEU A N 1
ATOM 1999 C CA . LEU A 1 278 ? -13.656 0.545 -14.569 1.00 55.20 278 LEU A CA 1
ATOM 2000 C C . LEU A 1 278 ? -13.966 1.454 -13.383 1.00 53.94 278 LEU A C 1
ATOM 2001 O O . LEU A 1 278 ? -13.122 1.638 -12.494 1.00 54.48 278 LEU A O 1
ATOM 2006 N N . ARG A 1 279 ? -15.155 2.038 -13.377 1.00 51.73 279 ARG A N 1
ATOM 2007 C CA . ARG A 1 279 ? -15.575 2.886 -12.281 1.00 50.30 279 ARG A CA 1
ATOM 2008 C C . ARG A 1 279 ? -16.433 2.037 -11.342 1.00 47.94 279 ARG A C 1
ATOM 2009 O O . ARG A 1 279 ? -17.660 2.074 -11.409 1.00 47.33 279 ARG A O 1
ATOM 2017 N N . VAL A 1 280 ? -15.782 1.252 -10.487 1.00 45.17 280 VAL A N 1
ATOM 2018 C CA . VAL A 1 280 ? -16.493 0.365 -9.564 1.00 43.26 280 VAL A CA 1
ATOM 2019 C C . VAL A 1 280 ? -17.135 1.196 -8.453 1.00 41.91 280 VAL A C 1
ATOM 2020 O O . VAL A 1 280 ? -18.250 0.922 -8.015 1.00 40.50 280 VAL A O 1
ATOM 2024 N N . VAL A 1 281 ? -16.416 2.233 -8.024 1.00 40.46 281 VAL A N 1
ATOM 2025 C CA . VAL A 1 281 ? -16.844 3.087 -6.929 1.00 39.54 281 VAL A CA 1
ATOM 2026 C C . VAL A 1 281 ? -18.145 3.834 -7.279 1.00 38.62 281 VAL A C 1
ATOM 2027 O O . VAL A 1 281 ? -18.990 4.057 -6.417 1.00 38.43 281 VAL A O 1
ATOM 2031 N N . ALA A 1 282 ? -18.283 4.208 -8.546 1.00 37.69 282 ALA A N 1
ATOM 2032 C CA . ALA A 1 282 ? -19.513 4.803 -9.060 1.00 37.37 282 ALA A CA 1
ATOM 2033 C C . ALA A 1 282 ? -20.679 3.811 -9.151 1.00 37.19 282 ALA A C 1
ATOM 2034 O O . ALA A 1 282 ? -21.826 4.228 -9.197 1.00 36.67 282 ALA A O 1
ATOM 2036 N N . SER A 1 283 ? -20.403 2.508 -9.163 1.00 36.96 283 SER A N 1
ATOM 2037 C CA . SER A 1 283 ? -21.476 1.511 -9.328 1.00 36.46 283 SER A CA 1
ATOM 2038 C C . SER A 1 283 ? -21.470 0.387 -8.297 1.00 35.60 283 SER A C 1
ATOM 2039 O O . SER A 1 283 ? -21.427 -0.777 -8.660 1.00 35.89 283 SER A O 1
ATOM 2042 N N . PRO A 1 284 ? -21.592 0.723 -7.010 1.00 35.72 284 PRO A N 1
ATOM 2043 C CA . PRO A 1 284 ? -21.477 -0.279 -5.951 1.00 35.54 284 PRO A CA 1
ATOM 2044 C C . PRO A 1 284 ? -22.607 -1.315 -5.960 1.00 36.06 284 PRO A C 1
ATOM 2045 O O . PRO A 1 284 ? -22.385 -2.483 -5.596 1.00 35.62 284 PRO A O 1
ATOM 2049 N N . GLN A 1 285 ? -23.809 -0.904 -6.370 1.00 35.91 285 GLN A N 1
ATOM 2050 C CA . GLN A 1 285 ? -24.920 -1.846 -6.425 1.00 36.12 285 GLN A CA 1
ATOM 2051 C C . GLN A 1 285 ? -24.705 -2.883 -7.513 1.00 34.88 285 GLN A C 1
ATOM 2052 O O . GLN A 1 285 ? -25.214 -3.979 -7.402 1.00 35.28 285 GLN A O 1
ATOM 2058 N N . VAL A 1 286 ? -23.937 -2.562 -8.545 1.00 34.35 286 VAL A N 1
ATOM 2059 C CA . VAL A 1 286 ? -23.603 -3.568 -9.562 1.00 33.75 286 VAL A CA 1
ATOM 2060 C C . VAL A 1 286 ? -22.703 -4.673 -8.974 1.00 3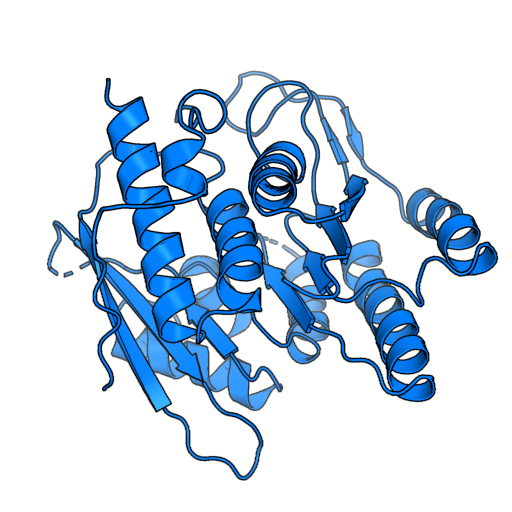3.16 286 VAL A C 1
ATOM 2061 O O . VAL A 1 286 ? -22.911 -5.861 -9.222 1.00 32.62 286 VAL A O 1
ATOM 2065 N N . VAL A 1 287 ? -21.727 -4.273 -8.168 1.00 32.58 287 VAL A N 1
ATOM 2066 C CA . VAL A 1 287 ? -20.816 -5.215 -7.518 1.00 31.93 287 VAL A CA 1
ATOM 2067 C C . VAL A 1 287 ? -21.547 -6.070 -6.484 1.00 32.57 287 VAL A C 1
ATOM 2068 O O . VAL A 1 287 ? -21.286 -7.251 -6.365 1.00 32.94 287 VAL A O 1
ATOM 2072 N N . LEU A 1 288 ? -22.464 -5.470 -5.741 1.00 33.57 288 LEU A N 1
ATOM 2073 C CA . LEU A 1 288 ? -23.189 -6.172 -4.690 1.00 34.12 288 LEU A CA 1
ATOM 2074 C C . LEU A 1 288 ? -24.255 -7.088 -5.296 1.00 34.81 288 LEU A C 1
ATOM 2075 O O . LEU A 1 288 ? -24.387 -8.253 -4.895 1.00 34.67 288 LEU A O 1
ATOM 2080 N N . GLN A 1 289 ? -24.993 -6.548 -6.265 1.00 34.87 289 GLN A N 1
ATOM 2081 C CA . GLN A 1 289 ? -26.186 -7.192 -6.812 1.00 36.05 289 GLN A CA 1
ATOM 2082 C C . GLN A 1 289 ? -26.258 -7.095 -8.329 1.00 35.78 289 GLN A C 1
ATOM 2083 O O . GLN A 1 289 ? -27.077 -6.353 -8.839 1.00 36.45 289 GLN A O 1
ATOM 2089 N N . PRO A 1 290 ? -25.416 -7.849 -9.058 1.00 35.46 290 PRO A N 1
ATOM 2090 C CA . PRO A 1 290 ? -25.526 -7.782 -10.511 1.00 35.97 290 PRO A CA 1
ATOM 2091 C C . PRO A 1 290 ? -26.905 -8.267 -10.976 1.00 36.73 290 PRO A C 1
ATOM 2092 O O . PRO A 1 290 ? -27.459 -9.212 -10.393 1.00 36.89 290 PRO A O 1
ATOM 2096 N N . SER A 1 291 ? -27.446 -7.613 -12.000 1.00 37.68 291 SER A N 1
ATOM 2097 C CA . SER A 1 291 ? -28.796 -7.915 -12.477 1.00 38.25 291 SER A CA 1
ATOM 2098 C C . SER A 1 291 ? -28.770 -8.712 -13.778 1.00 38.35 291 SER A C 1
ATOM 2099 O O . SER A 1 291 ? -29.684 -9.478 -14.033 1.00 39.03 291 SER A O 1
ATOM 2102 N N . THR A 1 292 ? -27.708 -8.560 -14.568 1.00 38.53 292 THR A N 1
ATOM 2103 C CA . THR A 1 292 ? -27.527 -9.317 -15.812 1.00 38.69 292 THR A CA 1
ATOM 2104 C C . THR A 1 292 ? -27.354 -10.799 -15.475 1.00 38.39 292 THR A C 1
ATOM 2105 O O . THR A 1 292 ? -26.699 -11.128 -14.492 1.00 38.60 292 THR A O 1
ATOM 2109 N N . VAL A 1 293 ? -27.978 -11.688 -16.248 1.00 37.63 293 VAL A N 1
ATOM 2110 C CA . VAL A 1 293 ? -27.878 -13.121 -15.965 1.00 37.59 293 VAL A CA 1
ATOM 2111 C C . VAL A 1 293 ? -26.889 -13.751 -16.947 1.00 36.32 293 VAL A C 1
ATOM 2112 O O . VAL A 1 293 ? -26.964 -13.525 -18.152 1.00 35.56 293 VAL A O 1
ATOM 2116 N N . VAL A 1 294 ? -25.909 -14.470 -16.406 1.00 35.71 294 VAL A N 1
ATOM 2117 C CA . VAL A 1 294 ? -24.986 -15.251 -17.208 1.00 35.06 294 VAL A CA 1
ATOM 2118 C C . VAL A 1 294 ? -25.249 -16.699 -16.854 1.00 35.19 294 VAL A C 1
ATOM 2119 O O . VAL A 1 294 ? -25.106 -17.095 -15.699 1.00 35.01 294 VAL A O 1
ATOM 2123 N N . ASP A 1 295 ? -25.645 -17.470 -17.855 1.00 34.56 295 ASP A N 1
ATOM 2124 C CA . ASP A 1 295 ? -25.919 -18.890 -17.715 0.75 34.39 295 ASP A CA 1
ATOM 2125 C C . ASP A 1 295 ? -24.587 -19.624 -17.729 1.00 34.28 295 ASP A C 1
ATOM 2126 O O . ASP A 1 295 ? -23.828 -19.497 -18.686 1.00 34.18 295 ASP A O 1
ATOM 2131 N N . VAL A 1 296 ? -24.297 -20.356 -16.653 1.00 33.86 296 VAL A N 1
ATOM 2132 C CA . VAL A 1 296 ? -23.142 -21.240 -16.595 1.00 34.17 296 VAL A CA 1
ATOM 2133 C C . VAL A 1 296 ? -23.663 -22.658 -16.781 1.00 34.97 296 VAL A C 1
ATOM 2134 O O . VAL A 1 296 ? -24.075 -23.312 -15.832 1.00 35.12 296 VAL A O 1
ATOM 2138 N N . LYS A 1 297 ? -23.648 -23.118 -18.021 1.00 35.95 297 LYS A N 1
ATOM 2139 C CA . LYS A 1 297 ? -24.381 -24.320 -18.404 1.00 37.13 297 LYS A CA 1
ATOM 2140 C C . LYS A 1 297 ? -23.498 -25.567 -18.333 1.00 36.80 297 LYS A C 1
ATOM 2141 O O . LYS A 1 297 ? -22.426 -25.592 -18.926 1.00 35.82 297 LYS A O 1
ATOM 2147 N N . PRO A 1 298 ? -23.948 -26.614 -17.614 1.00 37.40 298 PRO A N 1
ATOM 2148 C CA . PRO A 1 298 ? -23.217 -27.886 -17.603 1.00 38.05 298 PRO A CA 1
ATOM 2149 C C . PRO A 1 298 ? -22.982 -28.472 -18.994 1.00 39.00 298 PRO A C 1
ATOM 2150 O O . PRO A 1 298 ? -23.784 -28.240 -19.895 1.00 38.38 298 PRO A O 1
ATOM 2154 N N . ILE A 1 299 ? -21.874 -29.204 -19.145 1.00 40.13 299 ILE A N 1
ATOM 2155 C CA . ILE A 1 299 ? -21.554 -29.987 -20.344 1.00 41.70 299 ILE A CA 1
ATOM 2156 C C . ILE A 1 299 ? -21.702 -31.483 -20.039 1.00 42.22 299 ILE A C 1
ATOM 2157 O O . ILE A 1 299 ? -21.710 -31.901 -18.865 1.00 43.31 299 ILE A O 1
#